Protein AF-U3K0X5-F1 (afdb_monomer)

Structure (mmCIF, N/CA/C/O backbone):
data_AF-U3K0X5-F1
#
_entry.id   AF-U3K0X5-F1
#
loop_
_atom_site.group_PDB
_atom_site.id
_atom_site.type_symbol
_atom_site.label_atom_id
_atom_site.label_alt_id
_atom_site.label_comp_id
_atom_site.label_asym_id
_atom_site.label_entity_id
_atom_site.label_seq_id
_atom_site.pdbx_PDB_ins_code
_atom_site.Cartn_x
_atom_site.Cartn_y
_atom_site.Cartn_z
_atom_site.occupancy
_atom_site.B_iso_or_equiv
_atom_site.auth_seq_id
_atom_site.auth_comp_id
_atom_site.auth_asym_id
_atom_site.auth_atom_id
_atom_site.pdbx_PDB_model_num
ATOM 1 N N . MET A 1 1 ? 37.344 45.899 15.236 1.00 42.81 1 MET A N 1
ATOM 2 C CA . MET A 1 1 ? 36.696 47.139 15.722 1.00 42.81 1 MET A CA 1
ATOM 3 C C . MET A 1 1 ? 35.208 46.867 15.906 1.00 42.81 1 MET A C 1
ATOM 5 O O . MET A 1 1 ? 34.620 46.319 14.986 1.00 42.81 1 MET A O 1
ATOM 9 N N . GLY A 1 2 ? 34.642 47.225 17.067 1.00 43.81 2 GLY A N 1
ATOM 10 C CA . GLY A 1 2 ? 33.195 47.219 17.363 1.00 43.81 2 GLY A CA 1
ATOM 11 C C . GLY A 1 2 ? 32.706 45.933 18.044 1.00 43.81 2 GLY A C 1
ATOM 12 O O . GLY A 1 2 ? 32.369 44.986 17.352 1.00 43.81 2 GLY A O 1
ATOM 13 N N . SER A 1 3 ? 32.837 45.719 19.356 1.00 37.53 3 SER A N 1
ATOM 14 C CA . SER A 1 3 ? 32.299 46.428 20.540 1.00 37.53 3 SER A CA 1
ATOM 15 C C . SER A 1 3 ? 30.850 46.071 20.918 1.00 37.53 3 SER A C 1
ATOM 17 O O . SER A 1 3 ? 29.899 46.586 20.347 1.00 37.53 3 SER A O 1
ATOM 19 N N . ALA A 1 4 ? 30.783 45.300 22.012 1.00 48.66 4 ALA A N 1
ATOM 20 C CA . ALA A 1 4 ? 29.875 45.370 23.165 1.00 48.66 4 ALA A CA 1
ATOM 21 C C . ALA A 1 4 ? 28.478 44.684 23.149 1.00 48.66 4 ALA A C 1
ATOM 23 O O . ALA A 1 4 ? 27.649 44.948 22.282 1.00 48.66 4 ALA A O 1
ATOM 24 N N . PRO A 1 5 ? 28.173 43.887 24.203 1.00 52.00 5 PRO A N 1
ATOM 25 C CA . PRO A 1 5 ? 26.837 43.414 24.569 1.00 52.00 5 PRO A CA 1
ATOM 26 C C . PRO A 1 5 ? 26.173 44.350 25.600 1.00 52.00 5 PRO A C 1
ATOM 28 O O . PRO A 1 5 ? 26.857 45.070 26.331 1.00 52.00 5 PRO A O 1
ATOM 31 N N . ARG A 1 6 ? 24.842 44.295 25.743 1.00 41.28 6 ARG A N 1
ATOM 32 C CA . ARG A 1 6 ? 24.126 44.972 26.840 1.00 41.28 6 ARG A CA 1
ATOM 33 C C . ARG A 1 6 ? 23.290 44.001 27.673 1.00 41.28 6 ARG A C 1
ATOM 35 O O . ARG A 1 6 ? 22.371 43.356 27.188 1.00 41.28 6 ARG A O 1
ATOM 42 N N . ARG A 1 7 ? 23.657 43.949 28.956 1.00 45.47 7 ARG A N 1
ATOM 43 C CA . ARG A 1 7 ? 22.859 43.522 30.113 1.00 45.47 7 ARG A CA 1
ATOM 44 C C . ARG A 1 7 ? 21.681 44.483 30.317 1.00 45.47 7 ARG A C 1
ATOM 46 O O . ARG A 1 7 ? 21.856 45.656 30.009 1.00 45.47 7 ARG A O 1
ATOM 53 N N . THR A 1 8 ? 20.611 44.026 30.977 1.00 42.75 8 THR A N 1
ATOM 54 C CA . THR A 1 8 ? 19.983 44.713 32.133 1.00 42.75 8 THR A CA 1
ATOM 55 C C . THR A 1 8 ? 18.897 43.845 32.776 1.00 42.75 8 THR A C 1
ATOM 57 O O . THR A 1 8 ? 17.973 43.399 32.107 1.00 42.75 8 THR A O 1
ATOM 60 N N . ALA A 1 9 ? 19.027 43.649 34.089 1.00 46.25 9 ALA A N 1
ATOM 61 C CA . ALA A 1 9 ? 17.961 43.271 35.010 1.00 46.25 9 ALA A CA 1
ATOM 62 C C . ALA A 1 9 ? 17.106 44.505 35.363 1.00 46.25 9 ALA A C 1
ATOM 64 O O . ALA A 1 9 ? 17.601 45.628 35.263 1.00 46.25 9 ALA A O 1
ATOM 65 N N . GLY A 1 10 ? 15.871 44.311 35.837 1.00 38.28 10 GLY A N 1
ATOM 66 C CA . GLY A 1 10 ? 15.049 45.401 36.372 1.00 38.28 10 GLY A CA 1
ATOM 67 C C . GLY A 1 10 ? 13.738 44.917 36.988 1.00 38.28 10 GLY A C 1
ATOM 68 O O . GLY A 1 10 ? 12.844 44.471 36.281 1.00 38.28 10 GLY A O 1
ATOM 69 N N . MET A 1 11 ? 13.663 44.995 38.316 1.00 51.00 11 MET A N 1
ATOM 70 C CA . MET A 1 11 ? 12.489 44.769 39.165 1.00 51.00 11 MET A CA 1
ATOM 71 C C . MET A 1 11 ? 11.438 45.887 39.018 1.00 51.00 11 MET A C 1
ATOM 73 O O . MET A 1 11 ? 11.804 47.026 38.740 1.00 51.00 11 MET A O 1
ATOM 77 N N . GLY A 1 12 ? 10.164 45.602 39.331 1.00 37.75 12 GLY A N 1
ATOM 78 C CA . GLY A 1 12 ? 9.134 46.635 39.538 1.00 37.75 12 GLY A CA 1
ATOM 79 C C . GLY A 1 12 ? 7.723 46.108 39.867 1.00 37.75 12 GLY A C 1
ATOM 80 O O . GLY A 1 12 ? 6.999 45.692 38.974 1.00 37.75 12 GLY A O 1
ATOM 81 N N . ARG A 1 13 ? 7.351 46.151 41.160 1.00 40.81 13 ARG A N 1
ATOM 82 C CA . ARG A 1 13 ? 5.986 46.080 41.776 1.00 40.81 13 ARG A CA 1
ATOM 83 C C . ARG A 1 13 ? 5.092 47.269 41.307 1.00 40.81 13 ARG A C 1
ATOM 85 O O . ARG A 1 13 ? 5.686 48.152 40.693 1.00 40.81 13 ARG A O 1
ATOM 92 N N . PRO A 1 14 ? 3.773 47.434 41.645 1.00 54.22 14 PRO A N 1
ATOM 93 C CA . PRO A 1 14 ? 2.967 46.870 42.762 1.00 54.22 14 PRO A CA 1
ATOM 94 C C . PRO A 1 14 ? 1.480 46.506 42.429 1.00 54.22 14 PRO A C 1
ATOM 96 O O . PRO A 1 14 ? 1.038 46.662 41.296 1.00 54.22 14 PRO A O 1
ATOM 99 N N . PRO A 1 15 ? 0.673 46.097 43.436 1.00 53.66 15 PRO A N 1
ATOM 100 C CA . PRO A 1 15 ? -0.679 46.677 43.565 1.00 53.66 15 PRO A CA 1
ATOM 101 C C . PRO A 1 15 ? -1.036 47.127 45.007 1.00 53.66 15 PRO A C 1
ATOM 103 O O . PRO A 1 15 ? -0.575 46.518 45.976 1.00 53.66 15 PRO A O 1
ATOM 106 N N . PRO A 1 16 ? -1.872 48.172 45.172 1.00 61.53 16 PRO A N 1
ATOM 107 C CA . PRO A 1 16 ? -2.728 48.401 46.351 1.00 61.53 16 PRO A CA 1
ATOM 108 C C . PRO A 1 16 ? -4.230 48.460 45.918 1.00 61.53 16 PRO A C 1
ATOM 110 O O . PRO A 1 16 ? -4.467 48.352 44.714 1.00 61.53 16 PRO A O 1
ATOM 113 N N . PRO A 1 17 ? -5.251 48.665 46.796 1.00 55.59 17 PRO A N 1
ATOM 114 C CA . PRO A 1 17 ? -5.170 49.241 48.144 1.00 55.59 17 PRO A CA 1
ATOM 115 C C . PRO A 1 17 ? -6.050 48.657 49.282 1.00 55.59 17 PRO A C 1
ATOM 117 O O . PRO A 1 17 ? -7.098 48.070 49.065 1.00 55.59 17 PRO A O 1
ATOM 120 N N . PHE A 1 18 ? -5.563 48.931 50.504 1.00 38.91 18 PHE A N 1
ATOM 121 C CA . PHE A 1 18 ? -6.237 49.381 51.741 1.00 38.91 18 PHE A CA 1
ATOM 122 C C . PHE A 1 18 ? -7.547 48.727 52.227 1.00 38.91 18 PHE A C 1
ATOM 124 O O . PHE A 1 18 ? -8.562 48.780 51.554 1.00 38.91 18 PHE A O 1
ATOM 131 N N . THR A 1 19 ? -7.565 48.263 53.489 1.00 46.22 19 THR A N 1
ATOM 132 C CA . THR A 1 19 ? -7.935 49.027 54.719 1.00 46.22 19 THR A CA 1
ATOM 133 C C . THR A 1 19 ? -7.860 48.071 55.929 1.00 46.22 19 THR A C 1
ATOM 135 O O . THR A 1 19 ? -8.484 47.020 55.913 1.00 46.22 19 THR A O 1
ATOM 138 N N . ALA A 1 20 ? -6.918 48.226 56.867 1.00 36.28 20 ALA A N 1
ATOM 139 C CA . ALA A 1 20 ? -7.002 49.015 58.110 1.00 36.28 20 ALA A CA 1
ATOM 140 C C . ALA A 1 20 ? -8.070 48.531 59.123 1.00 36.28 20 ALA A C 1
ATOM 142 O O . ALA A 1 20 ? -9.251 48.773 58.919 1.00 36.28 20 ALA A O 1
ATOM 143 N N . ARG A 1 21 ? -7.666 47.985 60.285 1.00 39.53 21 ARG A N 1
ATOM 144 C CA . ARG A 1 21 ? -7.484 48.747 61.544 1.00 39.53 21 ARG A CA 1
ATOM 145 C C . ARG A 1 21 ? -7.162 47.823 62.735 1.00 39.53 21 ARG A C 1
ATOM 147 O O . ARG A 1 21 ? -7.667 46.714 62.845 1.00 39.53 21 ARG A O 1
ATOM 154 N N . ALA A 1 22 ? -6.284 48.332 63.592 1.00 36.28 22 ALA A N 1
ATOM 155 C CA . ALA A 1 22 ? -5.781 47.775 64.841 1.00 36.28 22 ALA A CA 1
ATOM 156 C C . ALA A 1 22 ? -6.681 48.086 66.052 1.00 36.28 22 ALA A C 1
ATOM 158 O O . ALA A 1 22 ? -7.461 49.034 65.984 1.00 36.28 22 ALA A O 1
ATOM 159 N N . ALA A 1 23 ? -6.480 47.352 67.155 1.00 36.00 23 ALA A N 1
ATOM 160 C CA . ALA A 1 23 ? -6.377 47.827 68.553 1.00 36.00 23 ALA A CA 1
ATOM 161 C C . ALA A 1 23 ? -6.506 46.604 69.490 1.00 36.00 23 ALA A C 1
ATOM 163 O O . ALA A 1 23 ? -7.470 45.857 69.402 1.00 36.00 23 ALA A O 1
ATOM 164 N N . ALA A 1 24 ? -5.441 46.226 70.196 1.00 39.22 24 ALA A N 1
ATOM 165 C CA . ALA A 1 24 ? -5.105 46.664 71.557 1.00 39.22 24 ALA A CA 1
ATOM 166 C C . ALA A 1 24 ? -5.824 45.823 72.628 1.00 39.22 24 ALA A C 1
ATOM 168 O O . ALA A 1 24 ? -7.001 46.010 72.916 1.00 39.22 24 ALA A O 1
ATOM 169 N N . SER A 1 25 ? -5.064 44.901 73.218 1.00 40.94 25 SER A N 1
ATOM 170 C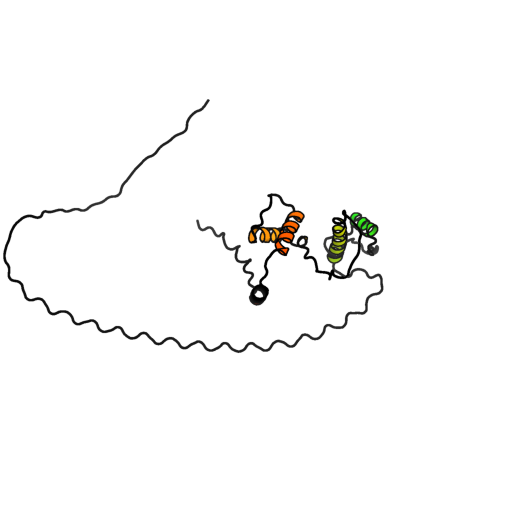 CA . SER A 1 25 ? -5.446 44.128 74.395 1.00 40.94 25 SER A CA 1
ATOM 171 C C . SER A 1 25 ? -4.975 44.863 75.644 1.00 40.94 25 SER A C 1
ATOM 173 O O . SER A 1 25 ? -3.769 44.982 75.852 1.00 40.94 25 SER A O 1
ATOM 175 N N . SER A 1 26 ? -5.915 45.292 76.484 1.00 42.53 26 SER A N 1
ATOM 176 C CA . SER A 1 26 ? -5.644 45.732 77.852 1.00 42.53 26 SER A CA 1
ATOM 177 C C . SER A 1 26 ? -6.836 45.422 78.762 1.00 42.53 26 SER A C 1
ATOM 179 O O . SER A 1 26 ? -7.972 45.747 78.433 1.00 42.53 26 SER A O 1
ATOM 181 N N . THR A 1 27 ? -6.507 44.913 79.953 1.00 38.41 27 THR A N 1
ATOM 182 C CA . THR A 1 27 ? -7.142 45.201 81.257 1.00 38.41 27 THR A CA 1
ATOM 183 C C . THR A 1 27 ? -8.516 44.604 81.633 1.00 38.41 27 THR A C 1
ATOM 185 O O . THR A 1 27 ? -9.565 45.023 81.166 1.00 38.41 27 THR A O 1
ATOM 188 N N . THR A 1 28 ? -8.437 43.705 82.631 1.00 39.59 28 THR A N 1
ATOM 189 C CA . THR A 1 28 ? -9.223 43.627 83.890 1.00 39.59 28 THR A CA 1
ATOM 190 C C . THR A 1 28 ? -10.736 43.347 83.879 1.00 39.59 28 THR A C 1
ATOM 192 O O . THR A 1 28 ? -11.543 44.214 83.585 1.00 39.59 28 THR A O 1
ATOM 195 N N . GLY A 1 29 ? -11.063 42.139 84.367 1.00 46.53 29 GLY A N 1
ATOM 196 C CA . GLY A 1 29 ? -12.079 41.768 85.371 1.00 46.53 29 GLY A CA 1
ATOM 197 C C . GLY A 1 29 ? -13.460 42.429 85.390 1.00 46.53 29 GLY A C 1
ATOM 198 O O . GLY A 1 29 ? -13.560 43.611 85.673 1.00 46.53 29 GLY A O 1
ATOM 199 N N . THR A 1 30 ? -14.525 41.620 85.287 1.00 40.50 30 THR A N 1
ATOM 200 C CA . THR A 1 30 ? -15.793 41.749 86.045 1.00 40.50 30 THR A CA 1
ATOM 201 C C . THR A 1 30 ? -16.576 40.427 85.943 1.00 40.50 30 THR A C 1
ATOM 203 O O . THR A 1 30 ? -16.655 39.830 84.872 1.00 40.50 30 THR A O 1
ATOM 206 N N . ALA A 1 31 ? -17.125 39.953 87.064 1.00 52.44 31 ALA A N 1
ATOM 207 C CA . ALA A 1 31 ? -18.007 38.791 87.154 1.00 52.44 31 ALA A CA 1
ATOM 208 C C . ALA A 1 31 ? -19.394 39.080 86.546 1.00 52.44 31 ALA A C 1
ATOM 210 O O . ALA A 1 31 ? -19.968 40.132 86.819 1.00 52.44 31 ALA A O 1
ATOM 211 N N . ALA A 1 32 ? -19.962 38.139 85.783 1.00 44.28 32 ALA A N 1
ATOM 212 C CA . ALA A 1 32 ? -21.364 38.181 85.359 1.00 44.28 32 ALA A CA 1
ATOM 213 C C . ALA A 1 32 ? -21.940 36.762 85.183 1.00 44.28 32 ALA A C 1
ATOM 215 O O . ALA A 1 32 ? -21.304 35.884 84.604 1.00 44.28 32 ALA A O 1
ATOM 216 N N . CYS A 1 33 ? -23.143 36.559 85.727 1.00 48.41 33 CYS A N 1
ATOM 217 C CA . CYS A 1 33 ? -23.951 35.337 85.690 1.00 48.41 33 CYS A CA 1
ATOM 218 C C . CYS A 1 33 ? -24.195 34.817 84.259 1.00 48.41 33 CYS A C 1
ATOM 220 O O . CYS A 1 33 ? -24.531 35.593 83.366 1.00 48.41 33 CYS A O 1
ATOM 222 N N . ALA A 1 34 ? -24.092 33.499 84.061 1.00 51.09 34 ALA A N 1
ATOM 223 C CA . ALA A 1 34 ? -24.382 32.831 82.792 1.00 51.09 34 ALA A CA 1
ATOM 224 C C . ALA A 1 34 ? -25.894 32.529 82.640 1.00 51.09 34 ALA A C 1
ATOM 226 O O . ALA A 1 34 ? -26.478 31.958 83.563 1.00 51.09 34 ALA A O 1
ATOM 227 N N . PRO A 1 35 ? -26.542 32.854 81.503 1.00 68.50 35 PRO A N 1
ATOM 228 C CA . PRO A 1 35 ? -27.884 32.357 81.189 1.00 68.50 35 PRO A CA 1
ATOM 229 C C . PRO A 1 35 ? -27.843 30.870 80.769 1.00 68.50 35 PRO A C 1
ATOM 231 O O . PRO A 1 35 ? -26.830 30.421 80.224 1.00 68.50 35 PRO A O 1
ATOM 234 N N . PRO A 1 36 ? -28.917 30.084 80.989 1.00 69.75 36 PRO A N 1
ATOM 235 C CA . PRO A 1 36 ? -28.968 28.689 80.557 1.00 69.75 36 PRO A CA 1
ATOM 236 C C . PRO A 1 36 ? -28.956 28.578 79.024 1.00 69.75 36 PRO A C 1
ATOM 238 O O . PRO A 1 36 ? -29.607 29.354 78.323 1.00 69.75 36 PRO A O 1
ATOM 241 N N . ALA A 1 37 ? -28.200 27.606 78.509 1.00 71.56 37 ALA A N 1
ATOM 242 C CA . ALA A 1 37 ? -28.048 27.361 77.078 1.00 71.56 37 ALA A CA 1
ATOM 243 C C . ALA A 1 37 ? -29.371 26.893 76.429 1.00 71.56 37 ALA A C 1
ATOM 245 O O . ALA A 1 37 ? -30.112 26.127 77.052 1.00 71.56 37 ALA A O 1
ATOM 246 N N . PRO A 1 38 ? -29.674 27.312 75.183 1.00 78.06 38 PRO A N 1
ATOM 247 C CA . PRO A 1 38 ? -30.853 26.839 74.463 1.00 78.06 38 PRO A CA 1
ATOM 248 C C . PRO A 1 38 ? -30.756 25.331 74.163 1.00 78.06 38 PRO A C 1
ATOM 250 O O . PRO A 1 38 ? -29.648 24.811 73.993 1.00 78.06 38 PRO A O 1
ATOM 253 N N . PRO A 1 39 ? -31.895 24.616 74.075 1.00 79.31 39 PRO A N 1
ATOM 254 C CA . PRO A 1 39 ? -31.894 23.201 73.725 1.00 79.31 39 PRO A CA 1
ATOM 255 C C . PRO A 1 39 ? -31.324 22.984 72.312 1.00 79.31 39 PRO A C 1
ATOM 257 O O . PRO A 1 39 ? -31.498 23.842 71.439 1.00 79.31 39 PRO A O 1
ATOM 260 N N . PRO A 1 40 ? -30.650 21.846 72.062 1.00 81.12 40 PRO A N 1
ATOM 261 C CA . PRO A 1 40 ? -30.103 21.548 70.747 1.00 81.12 40 PRO A CA 1
ATOM 262 C C . PRO A 1 40 ? -31.227 21.389 69.707 1.00 81.12 40 PRO A C 1
ATOM 264 O O . PRO A 1 40 ? -32.305 20.885 70.040 1.00 81.12 40 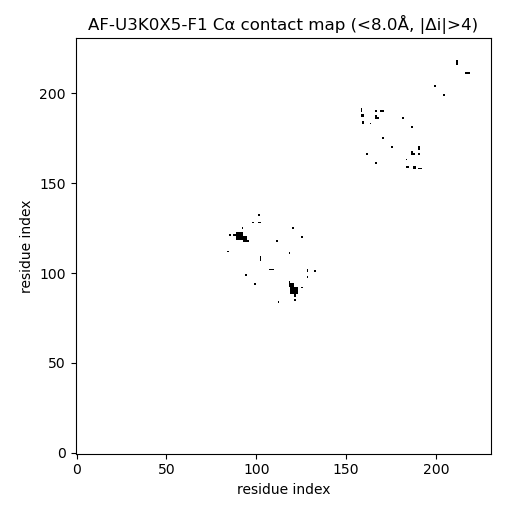PRO A O 1
ATOM 267 N N . PRO A 1 41 ? -30.995 21.791 68.443 1.00 83.88 41 PRO A N 1
ATOM 268 C CA . PRO A 1 41 ? -31.967 21.590 67.376 1.00 83.88 41 PRO A CA 1
ATOM 269 C C . PRO A 1 41 ? -32.191 20.091 67.109 1.00 83.88 41 PRO A C 1
ATOM 271 O O . PRO A 1 41 ? -31.272 19.287 67.306 1.00 83.88 41 PRO A O 1
ATOM 274 N N . PRO A 1 42 ? -33.390 19.696 66.639 1.00 85.06 42 PRO A N 1
ATOM 275 C CA . PRO A 1 42 ? -33.651 18.315 66.256 1.00 85.06 42 PRO A CA 1
ATOM 276 C C . PRO A 1 42 ? -32.731 17.882 65.100 1.00 85.06 42 PRO A C 1
ATOM 278 O O . PRO A 1 42 ? -32.356 18.714 64.265 1.00 85.06 42 PRO A O 1
ATOM 281 N N . PRO A 1 43 ? -32.368 16.588 65.024 1.00 85.44 43 PRO A N 1
ATOM 282 C CA . PRO A 1 43 ? -31.560 16.077 63.927 1.00 85.44 43 PRO A CA 1
ATOM 283 C C . PRO A 1 43 ? -32.302 16.226 62.587 1.00 85.44 43 PRO A C 1
ATOM 285 O O . PRO A 1 43 ? -33.531 16.109 62.548 1.00 85.44 43 PRO A O 1
ATOM 288 N N . PRO A 1 44 ? -31.579 16.465 61.477 1.00 86.88 44 PRO A N 1
ATOM 289 C CA . PRO A 1 44 ? -32.192 16.514 60.157 1.00 86.88 44 PRO A CA 1
ATOM 290 C C . PRO A 1 44 ? -32.800 15.149 59.787 1.00 86.88 44 PRO A C 1
ATOM 292 O O . PRO A 1 44 ? -32.273 14.110 60.199 1.00 86.88 44 PRO A O 1
ATOM 295 N N . PRO A 1 45 ? -33.890 15.125 58.997 1.00 88.25 45 PRO A N 1
ATOM 296 C CA . PRO A 1 45 ? -34.460 13.877 58.508 1.00 88.25 45 PRO A CA 1
ATOM 297 C C . PRO A 1 45 ? -33.445 13.120 57.632 1.00 88.25 45 PRO A C 1
ATOM 299 O O . PRO A 1 45 ? -32.615 13.750 56.967 1.00 88.25 45 PRO A O 1
ATOM 302 N N . PRO A 1 46 ? -33.502 11.775 57.605 1.00 88.50 46 PRO A N 1
ATOM 303 C CA . PRO A 1 46 ? -32.634 10.984 56.745 1.00 88.50 46 PRO A CA 1
ATOM 304 C C . PRO A 1 46 ? -32.885 11.314 55.263 1.00 88.50 46 PRO A C 1
ATOM 306 O O . PRO A 1 46 ? -34.022 11.618 54.884 1.00 88.50 46 PRO A O 1
ATOM 309 N N . PRO A 1 47 ? -31.850 11.245 54.406 1.00 88.38 47 PRO A N 1
ATOM 310 C CA . PRO A 1 47 ? -32.022 11.444 52.974 1.00 88.38 47 PRO A CA 1
ATOM 311 C C . PRO A 1 47 ? -32.939 10.360 52.379 1.00 88.38 47 PRO A C 1
ATOM 313 O O . PRO A 1 47 ? -32.927 9.219 52.854 1.00 88.38 47 PRO A O 1
ATOM 316 N N . PRO A 1 48 ? -33.722 10.682 51.332 1.00 89.06 48 PRO A N 1
ATOM 317 C CA . PRO A 1 48 ? -34.535 9.689 50.642 1.00 89.06 48 PRO A CA 1
ATOM 318 C C . PRO A 1 48 ? -33.649 8.598 50.011 1.00 89.06 48 PRO A C 1
ATOM 320 O O . PRO A 1 48 ? -32.513 8.882 49.614 1.00 89.06 48 PRO A O 1
ATOM 323 N N . PRO A 1 49 ? -34.150 7.354 49.894 1.00 89.88 49 PRO A N 1
ATOM 324 C CA . PRO A 1 49 ? -33.417 6.286 49.228 1.00 89.88 49 PRO A CA 1
ATOM 325 C C . PRO A 1 49 ? -33.152 6.641 47.754 1.00 89.88 49 PRO A C 1
ATOM 327 O O . PRO A 1 49 ? -33.970 7.324 47.129 1.00 89.88 49 PRO A O 1
ATOM 330 N N . PRO A 1 50 ? -32.027 6.181 47.177 1.00 89.38 50 PRO A N 1
ATOM 331 C CA . PRO A 1 50 ? -31.746 6.393 45.764 1.00 89.38 50 PRO A CA 1
ATOM 332 C C . PRO A 1 50 ? -32.813 5.710 44.888 1.00 89.38 50 PRO A C 1
ATOM 334 O O . PRO A 1 50 ? -33.336 4.657 45.268 1.00 89.38 50 PRO A O 1
ATOM 337 N N . PRO A 1 51 ? -33.136 6.276 43.710 1.00 90.00 51 PRO A N 1
ATOM 338 C CA . PRO A 1 51 ? -34.052 5.637 42.775 1.00 90.00 51 PRO A CA 1
ATOM 339 C C . PRO A 1 51 ? -33.493 4.283 42.302 1.00 90.00 51 PRO A C 1
ATOM 341 O O . PRO A 1 51 ? -32.270 4.122 42.210 1.00 90.00 51 PRO A O 1
ATOM 344 N N . PRO A 1 52 ? -34.362 3.306 41.980 1.00 90.56 52 PRO A N 1
ATOM 345 C CA . PRO A 1 52 ? -33.923 2.029 41.433 1.00 90.56 52 PRO A CA 1
ATOM 346 C C . PRO A 1 52 ? -33.183 2.231 40.099 1.00 90.56 52 PRO A C 1
ATOM 348 O O . PRO A 1 52 ? -33.498 3.166 39.354 1.00 90.56 52 PRO A O 1
ATOM 351 N N . PRO A 1 53 ? -32.208 1.363 39.769 1.00 90.06 53 PRO A N 1
ATOM 352 C CA . PRO A 1 53 ? -31.522 1.428 38.487 1.00 90.06 53 PRO A CA 1
ATOM 353 C C . PRO A 1 53 ? -32.516 1.215 37.331 1.00 90.06 53 PRO A C 1
ATOM 355 O O . PRO A 1 53 ? -33.475 0.450 37.479 1.00 90.06 53 PRO A O 1
ATOM 358 N N . PRO A 1 54 ? -32.300 1.861 36.170 1.00 90.38 54 PRO A N 1
ATOM 359 C CA . PRO A 1 54 ? -33.127 1.628 34.995 1.00 90.38 54 PRO A CA 1
ATOM 360 C C . PRO A 1 54 ? -33.028 0.159 34.545 1.00 90.38 54 PRO A C 1
ATOM 362 O O . PRO A 1 54 ? -31.974 -0.465 34.717 1.00 90.38 54 PRO A O 1
ATOM 365 N N . PRO A 1 55 ? -34.098 -0.405 33.951 1.00 90.81 55 PRO A N 1
ATOM 366 C CA . PRO A 1 55 ? -34.054 -1.755 33.407 1.00 90.81 55 PRO A CA 1
ATOM 367 C C . PRO A 1 55 ? -32.981 -1.865 32.310 1.00 90.81 55 PRO A C 1
ATOM 369 O O . PRO A 1 55 ? -32.725 -0.887 31.597 1.00 90.81 55 PRO A O 1
ATOM 372 N N . PRO A 1 56 ? -32.348 -3.042 32.150 1.00 90.06 56 PRO A N 1
ATOM 373 C CA . PRO A 1 56 ? -31.385 -3.256 31.080 1.00 90.06 56 PRO A CA 1
ATOM 374 C C . PRO A 1 56 ? -32.054 -3.069 29.707 1.00 90.06 56 PRO A C 1
ATOM 376 O O . PRO A 1 56 ? -33.232 -3.403 29.547 1.00 90.06 56 PRO A O 1
ATOM 379 N N . PRO A 1 57 ? -31.324 -2.554 28.700 1.00 90.50 57 PRO A N 1
ATOM 380 C CA . PRO A 1 57 ? -31.852 -2.438 27.349 1.00 90.50 57 PRO A CA 1
ATOM 381 C C . PRO A 1 57 ? -32.197 -3.827 26.781 1.00 90.50 57 PRO A C 1
ATOM 383 O O . PRO A 1 57 ? -31.520 -4.807 27.112 1.00 90.50 57 PRO A O 1
ATOM 386 N N . PRO A 1 58 ? -33.220 -3.930 25.912 1.00 91.44 58 PRO A N 1
ATOM 387 C CA . PRO A 1 58 ? -33.547 -5.186 25.250 1.00 91.44 58 PRO A CA 1
ATOM 388 C C . PRO A 1 58 ? -32.359 -5.685 24.409 1.00 91.44 58 PRO A C 1
ATOM 390 O O . PRO A 1 58 ? -31.586 -4.870 23.890 1.00 91.44 58 PRO A O 1
ATOM 393 N N . PRO A 1 59 ? -32.198 -7.012 24.252 1.00 90.38 59 PRO A N 1
ATOM 394 C CA . PRO A 1 59 ? -31.153 -7.564 23.403 1.00 90.38 59 PRO A CA 1
ATOM 395 C C . PRO A 1 59 ? -31.332 -7.091 21.950 1.00 90.38 59 PRO A C 1
ATOM 397 O O . PRO A 1 59 ? -32.467 -6.925 21.491 1.00 90.38 59 PRO A O 1
ATOM 400 N N . PRO A 1 60 ? -30.232 -6.874 21.206 1.00 90.75 60 PRO A N 1
ATOM 401 C CA . PRO A 1 60 ? -30.319 -6.516 19.798 1.00 90.75 60 PRO A CA 1
ATOM 402 C C . PRO A 1 60 ? -30.997 -7.640 18.994 1.00 90.75 60 PRO A C 1
ATOM 404 O O . PRO A 1 60 ? -30.834 -8.817 19.334 1.00 90.75 60 PRO A O 1
ATOM 407 N N . PRO A 1 61 ? -31.731 -7.305 17.916 1.00 91.12 61 PRO A N 1
ATOM 408 C CA . PRO A 1 61 ? -32.316 -8.309 17.037 1.00 91.12 61 PRO A CA 1
ATOM 409 C C . PRO A 1 61 ? -31.221 -9.197 16.418 1.00 91.12 61 PRO A C 1
ATOM 411 O O . PRO A 1 61 ? -30.095 -8.729 16.208 1.00 91.12 61 PRO A O 1
ATOM 414 N N . PRO A 1 62 ? -31.530 -10.471 16.107 1.00 90.69 62 PRO A N 1
ATOM 415 C CA . PRO A 1 62 ? -30.582 -11.353 15.440 1.00 90.69 62 PRO A CA 1
ATOM 416 C C . PRO A 1 62 ? -30.167 -10.769 14.079 1.00 90.69 62 PRO A C 1
ATOM 418 O O . PRO A 1 62 ? -30.979 -10.117 13.413 1.00 90.69 62 PRO A O 1
ATOM 421 N N . PRO A 1 63 ? -28.912 -10.986 13.645 1.00 90.50 63 PRO A N 1
ATOM 422 C CA . PRO A 1 63 ? -28.469 -10.537 12.334 1.00 90.50 63 PRO A CA 1
ATOM 423 C C . PRO A 1 63 ? -29.288 -11.222 11.225 1.00 90.50 63 PRO A C 1
ATOM 425 O O . PRO A 1 63 ? -29.676 -12.383 11.383 1.00 90.50 63 PRO A O 1
ATOM 428 N N . PRO A 1 64 ? -29.536 -10.535 10.094 1.00 90.69 64 PRO A N 1
ATOM 429 C CA . PRO A 1 64 ? -30.188 -11.153 8.947 1.00 90.69 64 PRO A CA 1
ATOM 430 C C . PRO A 1 64 ? -29.362 -12.344 8.429 1.00 90.69 64 PRO A C 1
ATOM 432 O O . PRO A 1 64 ? -28.131 -12.342 8.568 1.00 90.69 64 PRO A O 1
ATOM 435 N N . PRO A 1 65 ? -30.009 -13.356 7.820 1.00 90.81 65 PRO A N 1
ATOM 436 C CA . PRO A 1 65 ? -29.299 -14.474 7.212 1.00 90.81 65 PRO A CA 1
ATOM 437 C C . PRO A 1 65 ? -28.337 -13.975 6.121 1.00 90.81 65 PRO A C 1
ATOM 439 O O . PRO A 1 65 ? -28.617 -12.963 5.467 1.00 90.81 65 PRO A O 1
ATOM 442 N N . PRO A 1 66 ? -27.197 -14.660 5.911 1.00 90.69 66 PRO A N 1
ATOM 443 C CA . PRO A 1 66 ? -26.272 -14.296 4.849 1.00 90.69 66 PRO A CA 1
ATOM 444 C C . PRO A 1 66 ? -26.966 -14.393 3.480 1.00 90.69 66 PRO A C 1
ATOM 446 O O . PRO A 1 66 ? -27.808 -15.274 3.282 1.00 90.69 66 PRO A O 1
ATOM 449 N N . PRO A 1 67 ? -26.620 -13.512 2.523 1.00 90.62 67 PRO A N 1
ATOM 450 C CA . PRO A 1 67 ? -27.124 -13.629 1.162 1.00 90.62 67 PRO A CA 1
ATOM 451 C C . PRO A 1 67 ? -26.701 -14.976 0.550 1.00 90.62 67 PRO A C 1
ATOM 453 O O . PRO A 1 67 ? -25.638 -15.500 0.906 1.00 90.62 67 PRO A O 1
ATOM 456 N N . PRO A 1 68 ? -27.501 -15.539 -0.375 1.00 90.50 68 PRO A N 1
ATOM 457 C CA . PRO A 1 68 ? -27.120 -16.751 -1.087 1.00 90.50 68 PRO A CA 1
ATOM 458 C C . PRO A 1 68 ? -25.787 -16.543 -1.826 1.00 90.50 68 PRO A C 1
ATOM 460 O O . PRO A 1 68 ? -25.491 -15.420 -2.256 1.00 90.50 68 PRO A O 1
ATOM 463 N N . PRO A 1 69 ? -24.970 -17.601 -1.981 1.00 89.56 69 PRO A N 1
ATOM 464 C CA . PRO A 1 69 ? -23.726 -17.502 -2.728 1.00 89.56 69 PRO A CA 1
ATOM 465 C C . PRO A 1 69 ? -24.011 -17.050 -4.169 1.00 89.56 69 PRO A C 1
ATOM 467 O O . PRO A 1 69 ? -25.030 -17.448 -4.745 1.00 89.56 69 PRO A O 1
ATOM 470 N N . PRO A 1 70 ? -23.134 -16.223 -4.767 1.00 89.12 70 PRO A N 1
ATOM 471 C CA . PRO A 1 70 ? -23.274 -15.856 -6.167 1.00 89.12 70 PRO A CA 1
ATOM 472 C C . PRO A 1 70 ? -23.229 -17.118 -7.045 1.00 89.12 70 PRO A C 1
ATOM 474 O O . PRO A 1 70 ? -22.526 -18.075 -6.697 1.00 89.12 70 PRO A O 1
ATOM 477 N N . PRO A 1 71 ? -23.950 -17.137 -8.181 1.00 88.69 71 PRO A N 1
ATOM 478 C CA . PRO A 1 71 ? -23.841 -18.231 -9.135 1.00 88.69 71 PRO A CA 1
ATOM 479 C C . PRO A 1 71 ? -22.377 -18.399 -9.575 1.00 88.69 71 PRO A C 1
ATOM 481 O O . PRO A 1 71 ? -21.633 -17.409 -9.618 1.00 88.69 71 PRO A O 1
ATOM 484 N N . PRO A 1 72 ? -21.943 -19.632 -9.896 1.00 87.31 72 PRO A N 1
ATOM 485 C CA . PRO A 1 72 ? -20.594 -19.862 -10.388 1.00 87.31 72 PRO A CA 1
ATOM 486 C C . PRO A 1 72 ? -20.333 -18.990 -11.626 1.00 87.31 72 PRO A C 1
ATOM 488 O O . PRO A 1 72 ? -21.245 -18.794 -12.439 1.00 87.31 72 PRO A O 1
ATOM 491 N N . PRO A 1 73 ? -19.113 -18.445 -11.782 1.00 85.62 73 PRO A N 1
ATOM 492 C CA . PRO A 1 73 ? -18.773 -17.681 -12.970 1.00 85.62 73 PRO A CA 1
ATOM 493 C C . PRO A 1 73 ? -18.973 -18.555 -14.218 1.00 85.62 73 PRO A C 1
ATOM 495 O O . PRO A 1 73 ? -18.715 -19.763 -14.159 1.00 85.62 73 PRO A O 1
ATOM 498 N N . PRO A 1 74 ? -19.421 -17.972 -15.346 1.00 84.00 74 PRO A N 1
ATOM 499 C CA . PRO A 1 74 ? -19.496 -18.707 -16.599 1.00 84.00 74 PRO A CA 1
ATOM 500 C C . PRO A 1 74 ? -18.118 -19.303 -16.932 1.00 84.00 74 PRO A C 1
ATOM 502 O O . PRO A 1 74 ? -17.094 -18.700 -16.584 1.00 84.00 74 PRO A O 1
ATOM 505 N N . PRO A 1 75 ? -18.071 -20.478 -17.587 1.00 83.88 75 PRO A N 1
ATOM 506 C CA . PRO A 1 75 ? -16.810 -21.079 -17.993 1.00 83.88 75 PRO A CA 1
ATOM 507 C C . PRO A 1 75 ? -15.997 -20.074 -18.823 1.00 83.88 75 PRO A C 1
ATOM 509 O O . PRO A 1 75 ? -16.581 -19.299 -19.591 1.00 83.88 75 PRO A O 1
ATOM 512 N N . PRO A 1 76 ? -14.662 -20.046 -18.663 1.00 79.56 76 PRO A N 1
ATOM 513 C CA . PRO A 1 76 ? -13.823 -19.145 -19.434 1.00 79.56 76 PRO A CA 1
ATOM 514 C C . PRO A 1 76 ? -14.038 -19.394 -20.934 1.00 79.56 76 PRO A C 1
ATOM 516 O O . PRO A 1 76 ? -14.201 -20.551 -21.339 1.00 79.56 76 PRO A O 1
ATOM 519 N N . PRO A 1 77 ? -14.042 -18.337 -21.769 1.00 76.81 77 PRO A N 1
ATOM 520 C CA . PRO A 1 77 ? -14.072 -18.512 -23.213 1.00 76.81 77 PRO A CA 1
ATOM 521 C C . PRO A 1 77 ? -12.895 -19.402 -23.648 1.00 76.81 77 PRO A C 1
ATOM 523 O O . PRO A 1 77 ? -11.849 -19.386 -22.987 1.00 76.81 77 PRO A O 1
ATOM 526 N N . PRO A 1 78 ? -13.050 -20.183 -24.734 1.00 76.75 78 PRO A N 1
ATOM 527 C CA . PRO A 1 78 ? -11.976 -21.028 -25.239 1.00 76.75 78 PRO A CA 1
ATOM 528 C C . PRO A 1 78 ? -10.701 -20.197 -25.444 1.00 76.75 78 PRO A C 1
ATOM 530 O O . PRO A 1 78 ? -10.796 -19.020 -25.813 1.00 76.75 78 PRO A O 1
ATOM 533 N N . PRO A 1 79 ? -9.515 -20.777 -25.182 1.00 63.50 79 PRO A N 1
ATOM 534 C CA . PRO A 1 79 ? -8.260 -20.065 -25.335 1.00 63.50 79 PRO A CA 1
ATOM 535 C C . PRO A 1 79 ? -8.159 -19.536 -26.770 1.00 63.50 79 PRO A C 1
ATOM 537 O O . PRO A 1 79 ? -8.367 -20.302 -27.718 1.00 63.50 79 PRO A O 1
ATOM 540 N N . PRO A 1 80 ? -7.883 -18.236 -26.941 1.00 58.12 80 PRO A N 1
ATOM 541 C CA . PRO A 1 80 ? -7.737 -17.670 -28.264 1.00 58.12 80 PRO A CA 1
ATOM 542 C C . PRO A 1 80 ? -6.441 -18.214 -28.921 1.00 58.12 80 PRO A C 1
ATOM 544 O O . PRO A 1 80 ? -5.550 -18.733 -28.230 1.00 58.12 80 PRO A O 1
ATOM 547 N N . PRO A 1 81 ? -6.398 -18.273 -30.264 1.00 60.25 81 PRO A N 1
ATOM 548 C CA . PRO A 1 81 ? -5.364 -18.992 -31.000 1.00 60.25 81 PRO A CA 1
ATOM 549 C C . PRO A 1 81 ? -3.961 -18.416 -30.729 1.00 60.25 81 PRO A C 1
ATOM 551 O O . PRO A 1 81 ? -3.796 -17.205 -30.628 1.00 60.25 81 PRO A O 1
ATOM 554 N N . PRO A 1 82 ? -2.909 -19.254 -30.655 1.00 50.47 82 PRO A N 1
ATOM 555 C CA . PRO A 1 82 ? -1.557 -18.820 -30.301 1.00 50.47 82 PRO A CA 1
ATOM 556 C C . PRO A 1 82 ? -1.057 -17.696 -31.225 1.00 50.47 82 PRO A C 1
ATOM 558 O O . PRO A 1 82 ? -0.693 -17.931 -32.375 1.00 50.47 82 PRO A O 1
ATOM 561 N N . GLY A 1 83 ? -1.046 -16.467 -30.698 1.00 58.84 83 GLY A N 1
ATOM 562 C CA . GLY A 1 83 ? -0.726 -15.244 -31.443 1.00 58.84 83 GLY A CA 1
ATOM 563 C C . GLY A 1 83 ? -1.449 -13.977 -30.964 1.00 58.84 83 GLY A C 1
ATOM 564 O O . GLY A 1 83 ? -1.255 -12.915 -31.553 1.00 58.84 83 GLY A O 1
ATOM 565 N N . ASP A 1 84 ? -2.277 -14.061 -29.918 1.00 64.31 84 ASP A N 1
ATOM 566 C CA . ASP A 1 84 ? -3.193 -12.975 -29.578 1.00 64.31 84 ASP A CA 1
ATOM 567 C C . ASP A 1 84 ? -2.556 -11.675 -29.108 1.00 64.31 84 ASP A C 1
ATOM 569 O O . ASP A 1 84 ? -1.730 -11.595 -28.190 1.00 64.31 84 ASP A O 1
ATOM 573 N N . ARG A 1 85 ? -3.081 -10.607 -29.707 1.00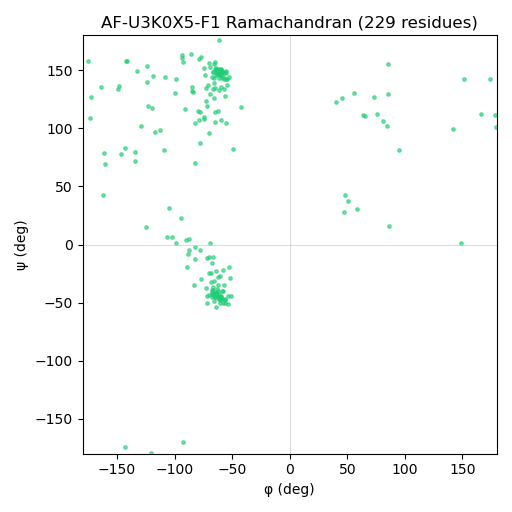 72.44 85 ARG A N 1
ATOM 574 C CA . ARG A 1 85 ? -2.890 -9.234 -29.267 1.00 72.44 85 ARG A CA 1
ATOM 575 C C . ARG A 1 85 ? -3.413 -9.097 -27.844 1.00 72.44 85 ARG A C 1
ATOM 577 O O . ARG A 1 85 ? -4.516 -9.522 -27.510 1.00 72.44 85 ARG A O 1
ATOM 584 N N . CYS A 1 86 ? -2.641 -8.420 -27.007 1.00 79.62 86 CYS A N 1
ATOM 585 C CA . CYS A 1 86 ? -3.089 -8.088 -25.665 1.00 79.62 86 CYS A CA 1
ATOM 586 C C . CYS A 1 86 ? -4.329 -7.182 -25.726 1.00 79.62 86 CYS A C 1
ATOM 588 O O . CYS A 1 86 ? -4.228 -6.037 -26.156 1.00 79.62 86 CYS A O 1
ATOM 590 N N . VAL A 1 87 ? -5.476 -7.675 -25.253 1.00 82.06 87 VAL A N 1
ATOM 591 C CA . VAL A 1 87 ? -6.743 -6.916 -25.183 1.00 82.06 87 VAL A CA 1
ATOM 592 C C . VAL A 1 87 ? -6.848 -6.009 -23.952 1.00 82.06 87 VAL A C 1
ATOM 594 O O . VAL A 1 87 ? -7.834 -5.299 -23.771 1.00 82.06 87 VAL A O 1
ATOM 597 N N . ARG A 1 88 ? -5.844 -6.032 -23.066 1.00 83.81 88 ARG A N 1
ATOM 598 C CA . ARG A 1 88 ? -5.841 -5.199 -21.856 1.00 83.81 88 ARG A CA 1
ATOM 599 C C . ARG A 1 88 ? -5.720 -3.719 -22.241 1.00 83.81 88 ARG A C 1
ATOM 601 O O . ARG A 1 88 ? -4.947 -3.410 -23.149 1.00 83.81 88 ARG A O 1
ATOM 608 N N . PRO A 1 89 ? -6.386 -2.801 -21.516 1.00 82.81 89 PRO A N 1
ATOM 609 C CA . PRO A 1 89 ? -6.300 -1.376 -21.810 1.00 82.81 89 PRO A CA 1
ATOM 610 C C . PRO A 1 89 ? -4.844 -0.907 -21.764 1.00 82.81 89 PRO A C 1
ATOM 612 O O . PRO A 1 89 ? -4.077 -1.265 -20.859 1.00 82.81 89 PRO A O 1
ATOM 615 N N . ALA A 1 90 ? -4.461 -0.133 -22.777 1.00 84.75 90 ALA A N 1
ATOM 616 C CA . ALA A 1 90 ? -3.138 0.454 -22.868 1.00 84.75 90 ALA A CA 1
ATOM 617 C C . ALA A 1 90 ? -2.931 1.457 -21.723 1.00 84.75 90 ALA A C 1
ATOM 619 O O . ALA A 1 90 ? -3.812 2.261 -21.424 1.00 84.75 90 ALA A O 1
ATOM 620 N N . GLY A 1 91 ? -1.773 1.384 -21.068 1.00 84.25 91 GLY A N 1
ATOM 621 C CA . GLY A 1 91 ? -1.386 2.339 -20.037 1.00 84.25 91 GLY A CA 1
ATOM 622 C C . GLY A 1 91 ? -0.565 3.487 -20.622 1.00 84.25 91 GLY A C 1
ATOM 623 O O . GLY A 1 91 ? -0.361 3.599 -21.828 1.00 84.25 91 GLY A O 1
ATOM 624 N N . ASN A 1 92 ? 0.013 4.302 -19.741 1.00 85.81 92 ASN A N 1
ATOM 625 C CA . ASN A 1 92 ? 0.828 5.457 -20.146 1.00 85.81 92 ASN A CA 1
ATOM 626 C C . ASN A 1 92 ? 2.248 5.077 -20.609 1.00 85.81 92 ASN A C 1
ATOM 628 O O . ASN A 1 92 ? 3.031 5.942 -21.001 1.00 85.81 92 ASN A O 1
ATOM 632 N N . ALA A 1 93 ? 2.629 3.800 -20.509 1.00 85.31 93 ALA A N 1
ATOM 633 C CA . ALA A 1 93 ? 3.942 3.335 -20.932 1.00 85.31 93 ALA A CA 1
ATOM 634 C C . ALA A 1 93 ? 3.948 3.029 -22.431 1.00 85.31 93 ALA A C 1
ATOM 636 O O . ALA A 1 93 ? 3.047 2.369 -22.942 1.00 85.31 93 ALA A O 1
ATOM 637 N N . SER A 1 94 ? 4.998 3.469 -23.121 1.00 87.94 94 SER A N 1
ATOM 638 C CA . SER A 1 94 ? 5.200 3.204 -24.542 1.00 87.94 94 SER A CA 1
ATOM 639 C C . SER A 1 94 ? 6.329 2.206 -24.780 1.00 87.94 94 SER A C 1
ATOM 641 O O . SER A 1 94 ? 7.355 2.179 -24.091 1.00 87.94 94 SER A O 1
ATOM 643 N N . PHE A 1 95 ? 6.135 1.375 -25.795 1.00 86.88 95 PHE A N 1
ATOM 644 C CA . PHE A 1 95 ? 7.108 0.452 -26.336 1.00 86.88 95 PHE A CA 1
ATOM 645 C C . PHE A 1 95 ? 8.199 1.243 -27.067 1.00 86.88 95 PHE A C 1
ATOM 647 O O . PHE A 1 95 ? 8.061 1.642 -28.218 1.00 86.88 95 PHE A O 1
ATOM 654 N N . SER A 1 96 ? 9.306 1.508 -26.376 1.00 87.94 96 SER A N 1
ATOM 655 C CA . SER A 1 96 ? 10.467 2.204 -26.944 1.00 87.94 96 SER A CA 1
ATOM 656 C C . SER A 1 96 ? 11.515 1.224 -27.484 1.00 87.94 96 SER A C 1
ATOM 658 O O . SER A 1 96 ? 11.579 0.067 -27.066 1.00 87.94 96 SER A O 1
ATOM 660 N N . LYS A 1 97 ? 12.447 1.706 -28.321 1.00 86.50 97 LYS A N 1
ATOM 661 C CA . LYS A 1 97 ? 13.616 0.925 -28.790 1.00 86.50 97 LYS A CA 1
ATOM 662 C C . LYS A 1 97 ? 14.419 0.292 -27.637 1.00 86.50 97 LYS A C 1
ATOM 664 O O . LYS A 1 97 ? 15.025 -0.764 -27.797 1.00 86.50 97 LYS A O 1
ATOM 669 N N . ARG A 1 98 ? 14.414 0.914 -26.450 1.00 81.88 98 ARG A N 1
ATOM 670 C CA . ARG A 1 98 ? 15.036 0.368 -25.230 1.00 81.88 98 ARG A CA 1
ATOM 671 C C . ARG A 1 98 ? 14.303 -0.880 -24.725 1.00 81.88 98 ARG A C 1
ATOM 673 O O . ARG A 1 98 ? 14.957 -1.831 -24.302 1.00 81.88 98 ARG A O 1
ATOM 680 N N . ILE A 1 99 ? 12.971 -0.872 -24.761 1.00 86.25 99 ILE A N 1
ATOM 681 C CA . ILE A 1 99 ? 12.144 -2.027 -24.396 1.00 86.25 99 ILE A CA 1
ATOM 682 C C . ILE A 1 99 ? 12.338 -3.150 -25.417 1.00 86.25 99 ILE A C 1
ATOM 684 O O . ILE A 1 99 ? 12.588 -4.279 -25.008 1.00 86.25 99 ILE A O 1
ATOM 688 N N . GLN A 1 100 ? 12.370 -2.822 -26.713 1.00 86.81 100 GLN A N 1
ATOM 689 C CA . GLN A 1 100 ? 12.657 -3.780 -27.786 1.00 86.81 100 GLN A CA 1
ATOM 690 C C . GLN A 1 100 ? 13.974 -4.530 -27.550 1.00 86.81 100 GLN A C 1
ATOM 692 O O . GLN A 1 100 ? 13.990 -5.756 -27.501 1.00 86.81 100 GLN A O 1
ATOM 697 N N . LYS A 1 101 ? 15.067 -3.797 -27.288 1.00 84.81 101 LYS A N 1
ATOM 698 C CA . LYS A 1 101 ? 16.367 -4.403 -26.953 1.00 84.81 101 LYS A CA 1
ATOM 699 C C . LYS A 1 101 ? 16.280 -5.312 -25.723 1.00 84.81 101 LYS A C 1
ATOM 701 O O . LYS A 1 101 ? 16.875 -6.383 -25.722 1.00 84.81 101 LYS A O 1
ATOM 706 N N . SER A 1 102 ? 15.531 -4.915 -24.690 1.00 83.31 102 SER A N 1
ATOM 707 C CA . SER A 1 102 ? 15.362 -5.729 -23.477 1.00 83.31 102 SER A CA 1
ATOM 708 C C . SER A 1 102 ? 14.558 -7.010 -23.716 1.00 83.31 102 SER A C 1
ATOM 710 O O . SER A 1 102 ? 14.797 -7.994 -23.019 1.00 83.31 102 SER A O 1
ATOM 712 N N . ILE A 1 103 ? 13.595 -6.994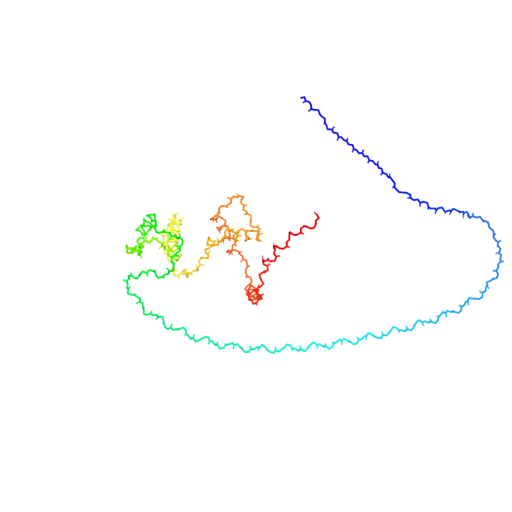 -24.634 1.00 86.81 103 ILE A N 1
ATOM 713 C CA . ILE A 1 103 ? 12.784 -8.159 -25.010 1.00 86.81 103 ILE A CA 1
ATOM 714 C C . ILE A 1 103 ? 13.645 -9.130 -25.817 1.00 86.81 103 ILE A C 1
ATOM 716 O O . ILE A 1 103 ? 13.764 -10.290 -25.426 1.00 86.81 103 ILE A O 1
ATOM 720 N N . SER A 1 104 ? 14.347 -8.639 -26.848 1.00 84.44 104 SER A N 1
ATOM 721 C CA . SER A 1 104 ? 15.246 -9.449 -27.681 1.00 84.44 104 SER A CA 1
ATOM 722 C C . SER A 1 104 ? 16.395 -10.063 -26.875 1.00 84.44 104 SER A C 1
ATOM 724 O O . SER A 1 104 ? 16.658 -11.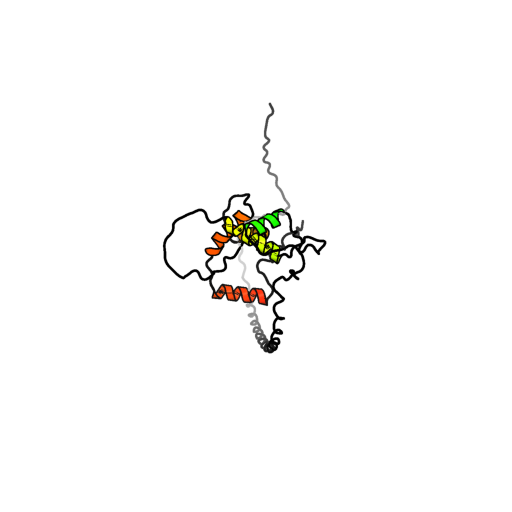256 -26.989 1.00 84.44 104 SER A O 1
ATOM 726 N N . GLN A 1 105 ? 17.037 -9.290 -25.989 1.00 80.31 105 GLN A N 1
ATOM 727 C CA . GLN A 1 105 ? 18.136 -9.783 -25.146 1.00 80.31 105 GLN A CA 1
ATOM 728 C C . GLN A 1 105 ? 17.699 -10.912 -24.197 1.00 80.31 105 GLN A C 1
ATOM 730 O O . GLN A 1 105 ? 18.518 -11.737 -23.793 1.00 80.31 105 GLN A O 1
ATOM 735 N N . LYS A 1 106 ? 16.420 -10.940 -23.811 1.00 78.00 106 LYS A N 1
ATOM 736 C CA . LYS A 1 106 ? 15.864 -11.923 -22.870 1.00 78.00 106 LYS A CA 1
ATOM 737 C C . LYS A 1 106 ? 14.990 -12.973 -23.538 1.00 78.00 106 LYS A C 1
ATOM 739 O O . LYS A 1 106 ? 14.383 -13.765 -22.827 1.00 78.00 106 LYS A O 1
ATOM 744 N N . LYS A 1 107 ? 14.932 -12.976 -24.874 1.00 80.06 107 LYS A N 1
ATOM 745 C CA . LYS A 1 107 ? 14.103 -13.891 -25.667 1.00 80.06 107 LYS A CA 1
ATOM 746 C C . LYS A 1 107 ? 12.644 -13.923 -25.184 1.00 80.06 107 LYS A C 1
ATOM 748 O O . LYS A 1 107 ? 12.020 -14.980 -25.143 1.00 80.06 107 LYS A O 1
ATOM 753 N N . LEU A 1 108 ? 12.108 -12.768 -24.778 1.00 82.56 108 LEU A N 1
ATOM 754 C CA . LEU A 1 108 ? 10.694 -12.663 -24.429 1.00 82.56 108 LEU A CA 1
ATOM 755 C C . LEU A 1 108 ? 9.854 -12.713 -25.708 1.00 82.56 108 LEU A C 1
ATOM 757 O O . LEU A 1 108 ? 10.163 -12.019 -26.673 1.00 82.56 108 LEU A O 1
ATOM 761 N N . LYS A 1 109 ? 8.778 -13.501 -25.687 1.00 77.25 109 LYS A N 1
ATOM 762 C CA . LYS A 1 109 ? 7.809 -13.623 -26.783 1.00 77.25 109 LYS A CA 1
ATOM 763 C C . LYS A 1 109 ? 6.798 -12.474 -26.709 1.00 77.25 109 LYS A C 1
ATOM 765 O O . LYS A 1 109 ? 5.672 -12.659 -26.262 1.00 77.25 109 LYS A O 1
ATOM 770 N N . LEU A 1 110 ? 7.255 -11.263 -27.014 1.00 80.00 110 LEU A N 1
ATOM 771 C CA . LEU A 1 110 ? 6.418 -10.066 -27.092 1.00 80.00 110 LEU A CA 1
ATOM 772 C C . LEU A 1 110 ? 6.697 -9.372 -28.421 1.00 80.00 110 LEU A C 1
ATOM 774 O O . LEU A 1 110 ? 7.708 -8.680 -28.560 1.00 80.00 110 LEU A O 1
ATOM 778 N N . ASP A 1 111 ? 5.789 -9.553 -29.370 1.00 77.00 111 ASP A N 1
ATOM 779 C CA . ASP A 1 111 ? 5.864 -8.946 -30.692 1.00 77.00 111 ASP A CA 1
ATOM 780 C C . ASP A 1 111 ? 4.991 -7.690 -30.765 1.00 77.00 111 ASP A C 1
ATOM 782 O O . ASP A 1 111 ? 3.927 -7.597 -30.149 1.00 77.00 111 ASP A O 1
ATOM 786 N N . ILE A 1 112 ? 5.483 -6.682 -31.487 1.00 80.31 112 ILE A N 1
ATOM 787 C CA . ILE A 1 112 ? 4.735 -5.448 -31.732 1.00 80.31 112 ILE A CA 1
ATOM 788 C C . ILE A 1 112 ? 3.839 -5.680 -32.927 1.00 80.31 112 ILE A C 1
ATOM 790 O O . ILE A 1 112 ? 4.303 -6.076 -34.000 1.00 80.31 112 ILE A O 1
ATOM 794 N N . ASP A 1 113 ? 2.580 -5.309 -32.773 1.00 78.81 113 ASP A N 1
ATOM 795 C CA . ASP A 1 113 ? 1.695 -5.270 -33.908 1.00 78.81 113 ASP A CA 1
ATOM 796 C C . ASP A 1 113 ? 1.898 -3.999 -34.744 1.00 78.81 113 ASP A C 1
ATOM 798 O O . ASP A 1 113 ? 1.634 -2.880 -34.302 1.00 78.81 113 ASP A O 1
ATOM 802 N N . LYS A 1 114 ? 2.367 -4.188 -35.979 1.00 78.06 114 LYS A N 1
ATOM 803 C CA . LYS A 1 114 ? 2.656 -3.110 -36.935 1.00 78.06 114 LYS A CA 1
ATOM 804 C C . LYS A 1 114 ? 1.392 -2.443 -37.486 1.00 78.06 114 LYS A C 1
ATOM 806 O O . LYS A 1 114 ? 1.496 -1.400 -38.124 1.00 78.06 114 LYS A O 1
ATOM 811 N N . SER A 1 115 ? 0.213 -3.023 -37.257 1.00 76.06 115 SER A N 1
ATOM 812 C CA . SER A 1 115 ? -1.065 -2.495 -37.735 1.00 76.06 115 SER A CA 1
ATOM 813 C C . SER A 1 115 ? -1.635 -1.387 -36.835 1.00 76.06 115 SER A C 1
ATOM 815 O O . SER A 1 115 ? -2.597 -0.724 -37.228 1.00 76.06 115 SER A O 1
ATOM 817 N N . VAL A 1 116 ? -1.096 -1.183 -35.626 1.00 77.81 116 VAL A N 1
ATOM 818 C CA . VAL A 1 116 ? -1.614 -0.205 -34.655 1.00 77.81 116 VAL A CA 1
ATOM 819 C C . VAL A 1 116 ? -0.774 1.070 -34.691 1.00 77.81 116 VAL A C 1
ATOM 821 O O . VAL A 1 116 ? 0.448 1.041 -34.595 1.00 77.81 116 VAL A O 1
ATOM 824 N N . ARG A 1 117 ? -1.449 2.223 -34.797 1.00 75.38 117 ARG A N 1
ATOM 825 C CA . ARG A 1 117 ? -0.814 3.553 -34.907 1.00 75.38 117 ARG A CA 1
ATOM 826 C C . ARG A 1 117 ? -0.121 4.038 -33.625 1.00 75.38 117 ARG A C 1
ATOM 828 O O . ARG A 1 117 ? 0.582 5.041 -33.666 1.00 75.38 117 ARG A O 1
ATOM 835 N N . HIS A 1 118 ? -0.324 3.364 -32.493 1.00 79.38 118 HIS A N 1
ATOM 836 C CA . HIS A 1 118 ? 0.233 3.744 -31.197 1.00 79.38 118 HIS A CA 1
ATOM 837 C C . HIS A 1 118 ? 1.049 2.607 -30.572 1.00 79.38 118 HIS A C 1
ATOM 839 O O . HIS A 1 118 ? 0.661 1.447 -30.614 1.00 79.38 118 HIS A O 1
ATOM 845 N N . LEU A 1 119 ? 2.178 2.949 -29.950 1.00 85.69 119 LEU A N 1
ATOM 846 C CA . LEU A 1 119 ? 3.112 1.983 -29.358 1.00 85.69 119 LEU A CA 1
ATOM 847 C C . LEU A 1 119 ? 2.852 1.768 -27.855 1.00 85.69 119 LEU A C 1
ATOM 849 O O . LEU A 1 119 ? 3.765 1.412 -27.119 1.00 85.69 119 LEU A O 1
ATOM 853 N N . TYR A 1 120 ? 1.651 2.042 -27.347 1.00 88.62 120 TYR A N 1
ATOM 854 C CA . TYR A 1 120 ? 1.368 1.913 -25.913 1.00 88.62 120 TYR A CA 1
ATOM 855 C C . TYR A 1 120 ? 1.256 0.451 -25.468 1.00 88.62 120 TYR A C 1
ATOM 857 O O . TYR A 1 120 ? 0.784 -0.411 -26.204 1.00 88.62 120 TYR A O 1
ATOM 865 N N . ILE A 1 121 ? 1.695 0.183 -24.237 1.00 89.00 121 ILE A N 1
ATOM 866 C CA . ILE A 1 121 ? 1.615 -1.127 -23.587 1.00 89.00 121 ILE A CA 1
ATOM 867 C C . ILE A 1 121 ? 0.763 -1.041 -22.324 1.00 89.00 121 ILE A C 1
ATOM 869 O O . ILE A 1 121 ? 0.781 -0.043 -21.602 1.00 89.00 121 ILE A O 1
ATOM 873 N N . CYS A 1 122 ? 0.021 -2.108 -22.035 1.00 89.56 122 CYS A N 1
ATOM 874 C CA . CYS A 1 122 ? -0.745 -2.215 -20.799 1.00 89.56 122 CYS A CA 1
ATOM 875 C C . CYS A 1 122 ? 0.185 -2.283 -19.572 1.00 89.56 122 CYS A C 1
ATOM 877 O O . CYS A 1 122 ? 1.338 -2.727 -19.658 1.00 89.56 122 CYS A O 1
ATOM 879 N N . ASP A 1 123 ? -0.322 -1.886 -18.402 1.00 88.06 123 ASP A N 1
ATOM 880 C CA . ASP A 1 123 ? 0.471 -1.884 -17.162 1.00 88.06 123 ASP A CA 1
ATOM 881 C C . ASP A 1 123 ? 0.972 -3.278 -16.763 1.00 88.06 123 ASP A C 1
ATOM 883 O O . ASP A 1 123 ? 2.041 -3.415 -16.168 1.00 88.06 123 ASP A O 1
ATOM 887 N N . PHE A 1 124 ? 0.249 -4.325 -17.162 1.00 87.12 124 PHE A N 1
ATOM 888 C CA . PHE A 1 124 ? 0.677 -5.704 -16.954 1.00 87.12 124 PHE A CA 1
ATOM 889 C C . PHE A 1 124 ? 1.969 -6.023 -17.724 1.00 87.12 124 PHE A C 1
ATOM 891 O O . PHE A 1 124 ? 2.962 -6.422 -17.116 1.00 87.12 124 PHE A O 1
ATOM 898 N N . HIS A 1 125 ? 2.011 -5.772 -19.038 1.00 87.81 125 HIS A N 1
ATOM 899 C CA . HIS A 1 125 ? 3.216 -5.991 -19.847 1.00 87.81 125 HIS A CA 1
ATOM 900 C C . HIS A 1 125 ? 4.373 -5.097 -19.407 1.00 87.81 125 HIS A C 1
ATOM 902 O O . HIS A 1 125 ? 5.516 -5.548 -19.329 1.00 87.81 125 HIS A O 1
ATOM 908 N N . LYS A 1 126 ? 4.081 -3.849 -19.036 1.00 88.19 126 LYS A N 1
ATOM 909 C CA . LYS A 1 126 ? 5.062 -2.934 -18.447 1.00 88.19 126 LYS A CA 1
ATOM 910 C C . LYS A 1 126 ? 5.709 -3.528 -17.188 1.00 88.19 126 LYS A C 1
ATOM 912 O O . LYS A 1 126 ? 6.933 -3.464 -17.053 1.00 88.19 126 LYS A O 1
ATOM 917 N N . ASN A 1 127 ? 4.919 -4.082 -16.271 1.00 86.81 127 ASN A N 1
ATOM 918 C CA . ASN A 1 127 ? 5.426 -4.661 -15.025 1.00 86.81 127 ASN A CA 1
ATOM 919 C C . ASN A 1 127 ? 6.158 -5.985 -15.268 1.00 86.81 127 ASN A C 1
ATOM 921 O O . ASN A 1 127 ? 7.212 -6.213 -14.679 1.00 86.81 127 ASN A O 1
ATOM 925 N N . PHE A 1 128 ? 5.677 -6.808 -16.200 1.00 85.31 128 PHE A N 1
ATOM 926 C CA . PHE A 1 128 ? 6.340 -8.045 -16.607 1.00 85.31 128 PHE A CA 1
ATOM 927 C C . PHE A 1 128 ? 7.745 -7.784 -17.179 1.00 85.31 128 PHE A C 1
ATOM 929 O O . PHE A 1 128 ? 8.732 -8.370 -16.729 1.00 85.31 128 PHE A O 1
ATOM 936 N N . ILE A 1 129 ? 7.869 -6.816 -18.095 1.00 85.56 129 ILE A N 1
ATOM 937 C CA . ILE A 1 129 ? 9.155 -6.396 -18.680 1.00 85.56 129 ILE A CA 1
ATOM 938 C C . ILE A 1 129 ? 10.108 -5.837 -17.603 1.00 85.56 129 ILE A C 1
ATOM 940 O O . ILE A 1 129 ? 11.326 -6.032 -17.682 1.00 85.56 129 ILE A O 1
ATOM 944 N N . GLN A 1 130 ? 9.580 -5.150 -16.585 1.00 84.06 130 GLN A N 1
ATOM 945 C CA . GLN A 1 130 ? 10.377 -4.654 -15.457 1.00 84.06 130 GLN A CA 1
ATOM 946 C C . GLN A 1 130 ? 10.840 -5.778 -14.526 1.00 84.06 130 GLN A C 1
ATOM 948 O O . GLN A 1 130 ? 12.021 -5.825 -14.183 1.00 84.06 130 GLN A O 1
ATOM 953 N N . SER A 1 131 ? 9.963 -6.722 -14.184 1.00 81.62 131 SER A N 1
ATOM 954 C CA . SER A 1 131 ? 10.284 -7.864 -13.319 1.00 81.62 131 SER A CA 1
ATOM 955 C C . SER A 1 131 ? 11.462 -8.672 -13.872 1.00 81.62 131 SER A C 1
ATOM 957 O O . SER A 1 131 ? 12.484 -8.865 -13.204 1.00 81.62 131 SER A O 1
ATOM 959 N N . VAL A 1 132 ? 11.425 -9.001 -15.169 1.00 76.00 132 VAL A N 1
ATOM 960 C CA . VAL A 1 132 ? 12.530 -9.728 -15.812 1.00 76.00 132 VAL A CA 1
ATOM 961 C C . VAL A 1 132 ? 13.824 -8.909 -15.911 1.00 76.00 132 VAL A C 1
ATOM 963 O O . VAL A 1 132 ? 14.883 -9.441 -16.237 1.00 76.00 132 VAL A O 1
ATOM 966 N N . ARG A 1 133 ? 13.782 -7.579 -15.743 1.00 74.00 133 ARG A N 1
ATOM 967 C CA . ARG A 1 133 ? 14.977 -6.713 -15.714 1.00 74.00 133 ARG A CA 1
ATOM 968 C C . ARG A 1 133 ? 15.624 -6.691 -14.346 1.00 74.00 133 ARG A C 1
ATOM 970 O O . ARG A 1 133 ? 16.851 -6.676 -14.283 1.00 74.00 133 ARG A O 1
ATOM 977 N N . ASN A 1 134 ? 14.827 -6.758 -13.294 1.00 65.25 134 ASN A N 1
ATOM 978 C CA . ASN A 1 134 ? 15.324 -6.721 -11.930 1.00 65.25 134 ASN A CA 1
ATOM 979 C C . ASN A 1 134 ? 15.937 -8.067 -11.499 1.00 65.25 134 ASN A C 1
ATOM 981 O O . ASN A 1 134 ? 16.931 -8.058 -10.774 1.00 65.25 134 ASN A O 1
ATOM 985 N N . LYS A 1 135 ? 15.464 -9.203 -12.044 1.00 59.91 135 LYS A N 1
ATOM 986 C CA . LYS A 1 135 ? 15.968 -10.560 -11.729 1.00 59.91 135 LYS A CA 1
ATOM 987 C C . LYS A 1 135 ? 17.475 -10.768 -11.991 1.00 59.91 135 LYS A C 1
ATOM 989 O O . LYS A 1 135 ? 18.086 -11.634 -11.382 1.00 59.91 135 LYS A O 1
ATOM 994 N N . ARG A 1 136 ? 18.115 -9.962 -12.850 1.00 54.22 136 ARG A N 1
ATOM 995 C CA . ARG A 1 136 ? 19.550 -10.107 -13.186 1.00 54.22 136 ARG A CA 1
ATOM 996 C C . ARG A 1 136 ? 20.531 -9.382 -12.258 1.00 54.22 136 ARG A C 1
ATOM 998 O O . ARG A 1 136 ? 21.729 -9.548 -12.454 1.00 54.22 136 ARG A O 1
ATOM 1005 N N . LYS A 1 137 ? 20.091 -8.591 -11.268 1.00 47.00 137 LYS A N 1
ATOM 1006 C CA . LYS A 1 137 ? 21.037 -7.846 -10.405 1.00 47.00 137 LYS A CA 1
ATOM 1007 C C . LYS A 1 137 ? 21.500 -8.601 -9.143 1.00 47.00 137 LYS A C 1
ATOM 1009 O O . LYS A 1 137 ? 22.283 -8.054 -8.378 1.00 47.00 137 LYS A O 1
ATOM 1014 N N . ARG A 1 138 ? 21.096 -9.861 -8.944 1.00 50.59 138 ARG A N 1
ATOM 1015 C CA . ARG A 1 138 ? 21.646 -10.739 -7.892 1.00 50.59 138 ARG A CA 1
ATOM 1016 C C . ARG A 1 138 ? 21.952 -12.133 -8.443 1.00 50.59 138 ARG A C 1
ATOM 1018 O O . ARG A 1 138 ? 21.158 -13.051 -8.286 1.00 50.59 138 ARG A O 1
ATOM 1025 N N . LYS A 1 139 ? 23.088 -12.277 -9.124 1.00 45.56 139 LYS A N 1
ATOM 1026 C CA . LYS A 1 139 ? 23.778 -13.567 -9.292 1.00 45.56 139 LYS A CA 1
ATOM 1027 C C . LYS A 1 139 ? 25.229 -13.281 -9.700 1.00 45.56 139 LYS A C 1
ATOM 1029 O O . LYS A 1 139 ? 25.568 -13.265 -10.876 1.00 45.56 139 LYS A O 1
ATOM 1034 N N . THR A 1 140 ? 26.047 -12.926 -8.717 1.00 40.00 140 THR A N 1
ATOM 1035 C CA . THR A 1 140 ? 27.512 -12.956 -8.814 1.00 40.00 140 THR A CA 1
ATOM 1036 C C . THR A 1 140 ? 28.047 -13.394 -7.459 1.00 40.00 140 THR A C 1
ATOM 1038 O O . THR A 1 140 ? 28.329 -12.558 -6.610 1.00 40.00 140 THR A O 1
ATOM 1041 N N . SER A 1 141 ? 28.051 -14.709 -7.277 1.00 46.03 141 SER A N 1
ATOM 1042 C CA . SER A 1 141 ? 28.748 -15.544 -6.285 1.00 46.03 141 SER A CA 1
ATOM 1043 C C . SER A 1 141 ? 27.858 -16.773 -6.097 1.00 46.03 141 SER A C 1
ATOM 1045 O O . SER A 1 141 ? 26.637 -16.624 -6.062 1.00 46.03 141 SER A O 1
ATOM 1047 N N . ASP A 1 142 ? 28.308 -17.994 -5.922 1.00 54.78 142 ASP A N 1
ATOM 1048 C CA . ASP A 1 142 ? 29.568 -18.718 -6.066 1.00 54.78 142 ASP A CA 1
ATOM 1049 C C . ASP A 1 142 ? 29.153 -20.178 -5.758 1.00 54.78 142 ASP A C 1
ATOM 1051 O O . ASP A 1 142 ? 28.126 -20.378 -5.105 1.00 54.78 142 ASP A O 1
ATOM 1055 N N . ASP A 1 143 ? 29.936 -21.145 -6.221 1.00 48.47 143 ASP A N 1
ATOM 1056 C CA . ASP A 1 143 ? 29.963 -22.539 -5.751 1.00 48.47 143 ASP A CA 1
ATOM 1057 C C . ASP A 1 143 ? 28.811 -23.506 -6.116 1.00 48.47 143 ASP A C 1
ATOM 1059 O O . ASP A 1 143 ? 27.618 -23.249 -5.948 1.00 48.47 143 ASP A O 1
ATOM 1063 N N . GLY A 1 144 ? 29.205 -24.653 -6.677 1.00 57.56 144 GLY A N 1
ATOM 1064 C CA . GLY A 1 144 ? 28.324 -25.763 -7.023 1.00 57.56 144 GLY A CA 1
ATOM 1065 C C . GLY A 1 144 ? 28.239 -26.797 -5.904 1.00 57.56 144 GLY A C 1
ATOM 1066 O O . GLY A 1 144 ? 29.167 -26.946 -5.124 1.00 57.56 144 GLY A O 1
ATOM 1067 N N . GLY A 1 145 ? 27.153 -27.569 -5.884 1.00 43.78 145 GLY A N 1
ATOM 1068 C CA . GLY A 1 145 ? 27.059 -28.758 -5.037 1.00 43.78 145 GLY A CA 1
ATOM 1069 C C . GLY A 1 145 ? 25.681 -28.959 -4.420 1.00 43.78 145 GLY A C 1
ATOM 1070 O O . GLY A 1 145 ? 25.357 -28.330 -3.427 1.00 43.78 145 GLY A O 1
ATOM 1071 N N . ASP A 1 146 ? 24.916 -29.845 -5.056 1.00 44.56 146 ASP A N 1
ATOM 1072 C CA . ASP A 1 146 ? 24.139 -30.938 -4.453 1.00 44.56 146 ASP A CA 1
ATOM 1073 C C . ASP A 1 146 ? 23.077 -30.691 -3.344 1.00 44.56 146 ASP A C 1
ATOM 1075 O O . ASP A 1 146 ? 23.359 -30.173 -2.268 1.00 44.56 146 ASP A O 1
ATOM 1079 N N . SER A 1 147 ? 21.888 -31.275 -3.594 1.00 47.56 147 SER A N 1
ATOM 1080 C CA . SER A 1 147 ? 20.852 -31.727 -2.632 1.00 47.56 147 SER A CA 1
ATOM 1081 C C . SER A 1 147 ? 19.787 -30.714 -2.103 1.00 47.56 147 SER A C 1
ATOM 1083 O O . SER A 1 147 ? 19.977 -29.503 -2.177 1.00 47.56 147 SER A O 1
ATOM 1085 N N . PRO A 1 148 ? 18.583 -31.169 -1.662 1.00 53.78 148 PRO A N 1
ATOM 1086 C C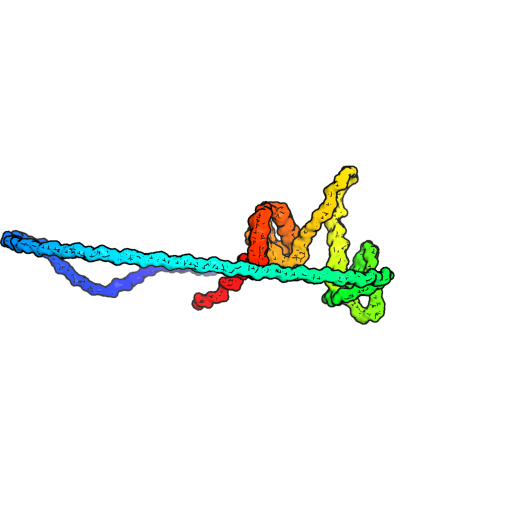A . PRO A 1 148 ? 17.417 -31.386 -2.536 1.00 53.78 148 PRO A CA 1
ATOM 1087 C C . PRO A 1 148 ? 16.132 -30.619 -2.090 1.00 53.78 148 PRO A C 1
ATOM 1089 O O . PRO A 1 148 ? 15.901 -30.379 -0.911 1.00 53.78 148 PRO A O 1
ATOM 1092 N N . GLU A 1 149 ? 15.239 -30.314 -3.041 1.00 47.56 149 GLU A N 1
ATOM 1093 C CA . GLU A 1 149 ? 13.765 -30.456 -2.917 1.00 47.56 149 GLU A CA 1
ATOM 1094 C C . GLU A 1 149 ? 12.976 -29.712 -1.796 1.00 47.56 149 GLU A C 1
ATOM 1096 O O . GLU A 1 149 ? 11.910 -30.180 -1.383 1.00 47.56 149 GLU A O 1
ATOM 1101 N N . HIS A 1 150 ? 13.393 -28.529 -1.327 1.00 49.56 150 HIS A N 1
ATOM 1102 C CA . HIS A 1 150 ? 12.489 -27.668 -0.540 1.00 49.56 150 HIS A CA 1
ATOM 1103 C C . HIS A 1 150 ? 12.729 -26.172 -0.768 1.00 49.56 150 HIS A C 1
ATOM 1105 O O . HIS A 1 150 ? 13.309 -25.483 0.061 1.00 49.56 150 HIS A O 1
ATOM 1111 N N . ASP A 1 151 ? 12.243 -25.643 -1.887 1.00 41.94 151 ASP A N 1
ATOM 1112 C C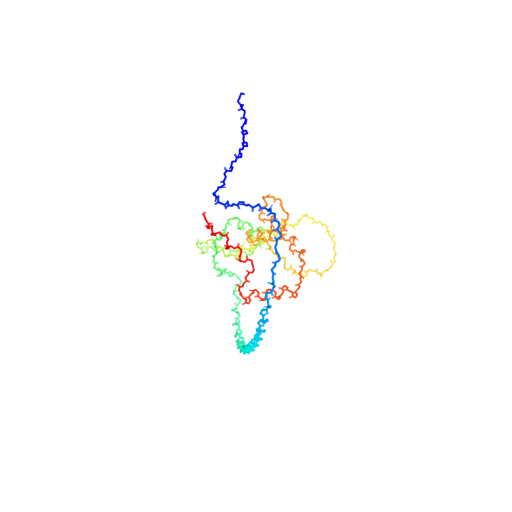A . ASP A 1 151 ? 11.932 -24.213 -1.953 1.00 41.94 151 ASP A CA 1
ATOM 1113 C C . ASP A 1 151 ? 10.560 -24.074 -2.603 1.00 41.94 151 ASP A C 1
ATOM 1115 O O . ASP A 1 151 ? 10.393 -23.749 -3.778 1.00 41.94 151 ASP A O 1
ATOM 1119 N N . THR A 1 152 ? 9.548 -24.456 -1.823 1.00 47.06 152 THR A N 1
ATOM 1120 C CA . THR A 1 152 ? 8.179 -23.985 -1.996 1.00 47.06 152 THR A CA 1
ATOM 1121 C C . THR A 1 152 ? 8.279 -22.495 -2.274 1.00 47.06 152 THR A C 1
ATOM 1123 O O . THR A 1 152 ? 8.823 -21.778 -1.443 1.00 47.06 152 THR A O 1
ATOM 1126 N N . ASP A 1 153 ? 7.823 -22.068 -3.450 1.00 52.75 153 ASP A N 1
ATOM 1127 C CA . ASP A 1 153 ? 7.765 -20.686 -3.925 1.00 52.75 153 ASP A CA 1
ATOM 1128 C C . ASP A 1 153 ? 7.105 -19.802 -2.850 1.00 52.75 153 ASP A C 1
ATOM 1130 O O . ASP A 1 153 ? 5.896 -19.588 -2.855 1.00 52.75 153 ASP A O 1
ATOM 1134 N N . VAL A 1 154 ? 7.870 -19.363 -1.842 1.00 56.59 154 VAL A N 1
ATOM 1135 C CA . VAL A 1 154 ? 7.395 -18.423 -0.832 1.00 56.59 154 VAL A CA 1
ATOM 1136 C C . VAL A 1 154 ? 7.357 -17.102 -1.576 1.00 56.59 154 VAL A C 1
ATOM 1138 O O . VAL A 1 154 ? 8.424 -16.583 -1.919 1.00 56.59 154 VAL A O 1
ATOM 1141 N N . PRO A 1 155 ? 6.167 -16.550 -1.868 1.00 66.69 155 PRO A N 1
ATOM 1142 C CA . PRO A 1 155 ? 6.073 -15.334 -2.652 1.00 66.69 155 PRO A CA 1
ATOM 1143 C C . PRO A 1 155 ? 6.825 -14.224 -1.914 1.00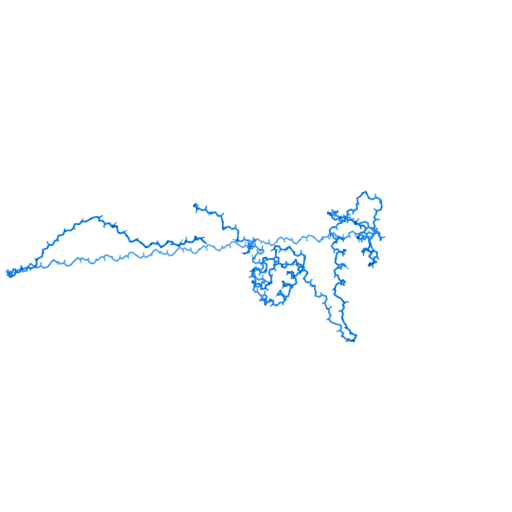 66.69 155 PRO A C 1
ATOM 1145 O O . PRO A 1 155 ? 6.382 -13.728 -0.875 1.00 66.69 155 PRO A O 1
ATOM 1148 N N . GLU A 1 156 ? 7.999 -13.848 -2.427 1.00 69.25 156 GLU A N 1
ATOM 1149 C CA . GLU A 1 156 ? 8.792 -12.778 -1.835 1.00 69.25 156 GLU A CA 1
ATOM 1150 C C . GLU A 1 156 ? 7.999 -11.476 -1.980 1.00 69.25 156 GLU A C 1
ATOM 1152 O O . GLU A 1 156 ? 7.743 -10.991 -3.085 1.00 69.25 156 GLU A O 1
ATOM 1157 N N . VAL A 1 157 ? 7.580 -10.908 -0.847 1.00 78.56 157 VAL A N 1
ATOM 1158 C CA . VAL A 1 157 ? 6.819 -9.657 -0.828 1.00 78.56 157 VAL A CA 1
ATOM 1159 C C . VAL A 1 157 ? 7.702 -8.527 -1.360 1.00 78.56 157 VAL A C 1
ATOM 1161 O O . VAL A 1 157 ? 8.601 -8.029 -0.675 1.00 78.56 157 VAL A O 1
ATOM 1164 N N . ASP A 1 158 ? 7.431 -8.094 -2.592 1.00 83.75 158 ASP A N 1
ATOM 1165 C CA . ASP A 1 158 ? 8.165 -7.009 -3.238 1.00 83.75 158 ASP A CA 1
ATOM 1166 C C . ASP A 1 158 ? 7.716 -5.634 -2.716 1.00 83.75 158 ASP A C 1
ATOM 1168 O O . ASP A 1 158 ? 6.865 -4.936 -3.275 1.00 83.75 158 ASP A O 1
ATOM 1172 N N . LEU A 1 159 ? 8.356 -5.207 -1.631 1.00 88.31 159 LEU A N 1
ATOM 1173 C CA . LEU A 1 159 ? 8.134 -3.905 -1.003 1.00 88.31 159 LEU A CA 1
ATOM 1174 C C . LEU A 1 159 ? 8.590 -2.723 -1.879 1.00 88.31 159 LEU A C 1
ATOM 1176 O O . LEU A 1 159 ? 8.252 -1.577 -1.575 1.00 88.31 159 LEU A O 1
ATOM 1180 N N . PHE A 1 160 ? 9.319 -2.948 -2.981 1.00 86.94 160 PHE A N 1
ATOM 1181 C CA . PHE A 1 160 ? 9.678 -1.879 -3.918 1.00 86.94 160 PHE A CA 1
ATOM 1182 C C . PHE A 1 160 ? 8.468 -1.368 -4.713 1.00 86.94 160 PHE A C 1
ATOM 1184 O O . PHE A 1 160 ? 8.458 -0.207 -5.147 1.00 86.94 160 PHE A O 1
ATOM 1191 N N . GLN A 1 161 ? 7.428 -2.194 -4.871 1.00 87.06 161 GLN A N 1
ATOM 1192 C CA . GLN A 1 161 ? 6.180 -1.800 -5.533 1.00 87.06 161 GLN A CA 1
ATOM 1193 C C . GLN A 1 161 ? 5.393 -0.764 -4.723 1.00 87.06 161 GLN A C 1
ATOM 1195 O O . GLN A 1 161 ? 4.673 0.048 -5.304 1.00 87.06 161 GLN A O 1
ATOM 1200 N N . LEU A 1 162 ? 5.593 -0.702 -3.402 1.00 89.69 162 LEU A N 1
ATOM 1201 C CA . LEU A 1 162 ? 4.950 0.299 -2.554 1.00 89.69 162 LEU A CA 1
ATOM 1202 C C . LEU A 1 162 ? 5.399 1.731 -2.895 1.00 89.69 162 LEU A C 1
ATOM 1204 O O . LEU A 1 162 ? 6.515 2.001 -3.360 1.00 89.69 162 LEU A O 1
ATOM 1208 N N . GLN A 1 163 ? 4.507 2.688 -2.637 1.00 90.19 163 GLN A N 1
ATOM 1209 C CA . GLN A 1 163 ? 4.804 4.113 -2.768 1.00 90.19 163 GLN A CA 1
ATOM 1210 C C . GLN A 1 163 ? 5.845 4.558 -1.728 1.00 90.19 163 GLN A C 1
ATOM 1212 O O . GLN A 1 163 ? 5.872 4.075 -0.595 1.00 90.19 163 GLN A O 1
ATOM 1217 N N . VAL A 1 164 ? 6.675 5.547 -2.085 1.00 88.50 164 VAL A N 1
ATOM 1218 C CA . VAL A 1 164 ? 7.714 6.096 -1.188 1.00 88.50 164 VAL A CA 1
ATOM 1219 C C . VAL A 1 164 ? 7.108 6.622 0.119 1.00 88.50 164 VAL A C 1
ATOM 1221 O O . VAL A 1 164 ? 7.708 6.461 1.180 1.00 88.50 164 VAL A O 1
ATOM 1224 N N . ASN A 1 165 ? 5.903 7.193 0.064 1.00 90.75 165 ASN A N 1
ATOM 1225 C CA . ASN A 1 165 ? 5.185 7.696 1.237 1.00 90.75 165 ASN A CA 1
ATOM 1226 C C . ASN A 1 165 ? 4.830 6.574 2.219 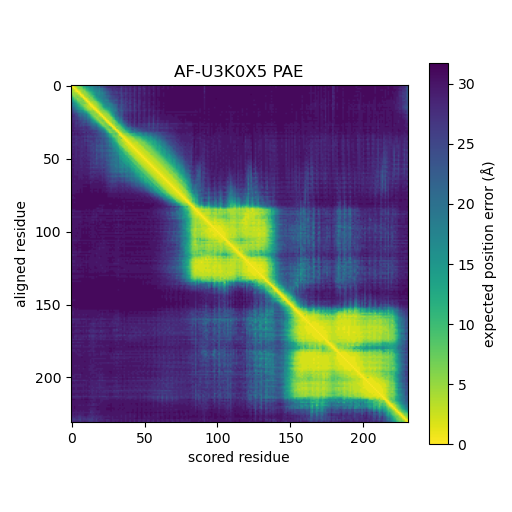1.00 90.75 165 ASN A C 1
ATOM 1228 O O . ASN A 1 165 ? 5.027 6.734 3.422 1.00 90.75 165 ASN A O 1
ATOM 1232 N N . THR A 1 166 ? 4.385 5.422 1.714 1.00 92.31 166 THR A N 1
ATOM 1233 C CA . THR A 1 166 ? 4.079 4.234 2.523 1.00 92.31 166 THR A CA 1
ATOM 1234 C C . THR A 1 166 ? 5.336 3.688 3.190 1.00 92.31 166 THR A C 1
ATOM 1236 O O . THR A 1 166 ? 5.339 3.450 4.396 1.00 92.31 166 THR A O 1
ATOM 1239 N N . LEU A 1 167 ? 6.443 3.591 2.447 1.00 92.38 167 LEU A N 1
ATOM 1240 C CA . LEU A 1 167 ? 7.732 3.157 2.992 1.00 92.38 167 LEU A CA 1
ATOM 1241 C C . LEU A 1 167 ? 8.255 4.122 4.072 1.00 92.38 167 LEU A C 1
ATOM 1243 O O . LEU A 1 167 ? 8.758 3.698 5.113 1.00 92.38 167 LEU A O 1
ATOM 1247 N N . ARG A 1 168 ? 8.089 5.437 3.871 1.00 90.94 168 ARG A N 1
ATOM 1248 C CA . ARG A 1 168 ? 8.426 6.463 4.875 1.00 90.94 168 ARG A CA 1
ATOM 1249 C C . ARG A 1 168 ? 7.518 6.392 6.103 1.00 90.94 168 ARG A C 1
ATOM 1251 O O . ARG A 1 168 ? 8.008 6.558 7.220 1.00 90.94 168 ARG A O 1
ATOM 1258 N N . ARG A 1 169 ? 6.218 6.136 5.918 1.00 91.81 169 ARG A N 1
ATOM 1259 C CA . ARG A 1 169 ? 5.249 5.945 7.008 1.00 91.81 169 ARG A CA 1
ATOM 1260 C C . ARG A 1 169 ? 5.635 4.734 7.854 1.00 91.81 169 ARG A C 1
ATOM 1262 O O . ARG A 1 169 ? 5.716 4.866 9.071 1.00 91.81 169 ARG A O 1
ATOM 1269 N N . TYR A 1 170 ? 5.961 3.612 7.215 1.00 92.56 170 TYR A N 1
ATOM 1270 C CA . TYR A 1 170 ? 6.447 2.409 7.887 1.00 92.56 170 TYR A CA 1
ATOM 1271 C C . TYR A 1 170 ? 7.720 2.691 8.694 1.00 92.56 170 TYR A C 1
ATOM 1273 O O . TYR A 1 170 ? 7.763 2.425 9.893 1.00 92.56 170 TYR A O 1
ATOM 1281 N N . LYS A 1 171 ? 8.726 3.329 8.072 1.00 91.56 171 LYS A N 1
ATOM 1282 C CA . LYS A 1 171 ? 9.968 3.733 8.750 1.00 91.56 171 LYS A CA 1
ATOM 1283 C C . LYS A 1 171 ? 9.688 4.566 10.006 1.00 91.56 171 LYS A C 1
ATOM 1285 O O . LYS A 1 171 ? 10.317 4.345 11.035 1.00 91.56 171 LYS A O 1
ATOM 1290 N N . ARG A 1 172 ? 8.769 5.535 9.921 1.00 91.75 172 ARG A N 1
ATOM 1291 C CA . ARG A 1 172 ? 8.400 6.410 11.045 1.00 91.75 172 ARG A CA 1
ATOM 1292 C C . ARG A 1 172 ? 7.675 5.644 12.152 1.00 91.75 172 ARG A C 1
ATOM 1294 O O . ARG A 1 172 ? 7.924 5.915 13.319 1.00 91.75 172 ARG A O 1
ATOM 1301 N N . HIS A 1 173 ? 6.798 4.710 11.787 1.00 90.31 173 HIS A N 1
ATOM 1302 C CA . HIS A 1 173 ? 6.017 3.918 12.735 1.00 90.31 173 HIS A CA 1
ATOM 1303 C C . HIS A 1 173 ? 6.910 2.992 13.569 1.00 90.31 173 HIS A C 1
ATOM 1305 O O . HIS A 1 173 ? 6.857 3.038 14.793 1.00 90.31 173 HIS A O 1
ATOM 1311 N N . TYR A 1 174 ? 7.802 2.250 12.909 1.00 91.12 174 TYR A N 1
ATOM 1312 C CA . TYR A 1 174 ? 8.753 1.340 13.560 1.00 91.12 174 TYR A CA 1
ATOM 1313 C C . TYR A 1 174 ? 10.066 2.016 13.982 1.00 91.12 174 TYR A C 1
ATOM 1315 O O . TYR A 1 174 ? 10.983 1.350 14.448 1.00 91.12 174 TYR A O 1
ATOM 1323 N N . LYS A 1 175 ? 10.170 3.343 13.815 1.00 91.12 175 LYS A N 1
ATOM 1324 C CA . LYS A 1 175 ? 11.339 4.164 14.177 1.00 91.12 175 LYS A CA 1
ATOM 1325 C C . LYS A 1 175 ? 12.670 3.575 13.681 1.00 91.12 175 LYS A C 1
ATOM 1327 O O . LYS A 1 175 ? 13.670 3.593 14.394 1.00 91.12 175 LYS A O 1
ATOM 1332 N N . LEU A 1 176 ? 12.693 3.075 12.442 1.00 90.00 176 LEU A N 1
ATOM 1333 C CA . LEU A 1 176 ? 13.894 2.442 11.893 1.00 90.00 176 LEU A CA 1
ATOM 1334 C C . LEU A 1 176 ? 15.015 3.474 11.749 1.00 90.00 176 LEU A C 1
ATOM 1336 O O . LEU A 1 176 ? 14.848 4.503 11.080 1.00 90.00 176 LEU A O 1
ATOM 1340 N N . GLN A 1 177 ? 16.172 3.175 12.336 1.00 82.81 177 GLN A N 1
ATOM 1341 C CA . GLN A 1 177 ? 17.360 4.007 12.199 1.00 82.81 177 GLN A CA 1
ATOM 1342 C C . GLN A 1 177 ? 17.934 3.865 10.788 1.00 82.81 177 GLN A C 1
ATOM 1344 O O . GLN A 1 177 ? 18.320 2.780 10.362 1.00 82.81 177 GLN A O 1
ATOM 1349 N N . THR A 1 178 ? 17.999 4.972 10.045 1.00 85.56 178 THR A N 1
ATOM 1350 C CA . THR A 1 178 ? 18.682 5.020 8.745 1.00 85.56 178 THR A CA 1
ATOM 1351 C C . THR A 1 178 ? 19.394 6.349 8.576 1.00 85.56 178 THR A C 1
ATOM 1353 O O . THR A 1 178 ? 18.974 7.361 9.139 1.00 85.56 178 THR A O 1
ATOM 1356 N N . ARG A 1 179 ? 20.399 6.373 7.697 1.00 80.69 179 ARG A N 1
ATOM 1357 C CA . ARG A 1 179 ? 21.052 7.614 7.268 1.00 80.69 179 ARG A CA 1
ATOM 1358 C C . ARG A 1 179 ? 20.052 8.566 6.573 1.00 80.69 179 ARG A C 1
ATOM 1360 O O . ARG A 1 179 ? 19.058 8.099 6.004 1.00 80.69 179 ARG A O 1
ATOM 1367 N N . PRO A 1 180 ? 20.243 9.893 6.636 1.00 78.81 180 PRO A N 1
ATOM 1368 C CA . PRO A 1 180 ? 19.468 10.833 5.827 1.00 78.81 180 PRO A CA 1
ATOM 1369 C C . PRO A 1 180 ? 19.796 10.660 4.332 1.00 78.81 180 PRO A C 1
ATOM 1371 O O . PRO A 1 180 ? 20.906 10.275 3.980 1.00 78.81 180 PRO A O 1
ATOM 1374 N N . GLY A 1 181 ? 18.820 10.909 3.449 1.00 79.00 181 GLY A N 1
ATOM 1375 C CA . GLY A 1 181 ? 19.024 10.870 1.990 1.00 79.00 181 GLY A CA 1
ATOM 1376 C C . GLY A 1 181 ? 18.870 9.505 1.297 1.00 79.00 181 GLY A C 1
ATOM 1377 O O . GLY A 1 181 ? 19.288 9.372 0.151 1.00 79.00 181 GLY A O 1
ATOM 1378 N N . LEU A 1 182 ? 18.266 8.492 1.937 1.00 82.69 182 LEU A N 1
ATOM 1379 C CA . LEU A 1 182 ? 18.050 7.184 1.293 1.00 82.69 182 LEU A CA 1
ATOM 1380 C C . LEU A 1 182 ? 17.155 7.279 0.046 1.00 82.69 182 LEU A C 1
ATOM 1382 O O . LEU A 1 182 ? 16.051 7.833 0.089 1.00 82.69 182 LEU A O 1
ATOM 1386 N N . ASN A 1 183 ? 17.601 6.638 -1.035 1.00 88.19 183 ASN A N 1
ATOM 1387 C CA . ASN A 1 183 ? 16.816 6.480 -2.257 1.00 88.19 183 ASN A CA 1
ATOM 1388 C C . ASN A 1 183 ? 15.739 5.383 -2.085 1.00 88.19 183 ASN A C 1
ATOM 1390 O O . ASN A 1 183 ? 15.844 4.535 -1.196 1.00 88.19 183 ASN A O 1
ATOM 1394 N N . LYS A 1 184 ? 14.704 5.356 -2.943 1.00 88.31 184 LYS A N 1
ATOM 1395 C CA . LYS A 1 184 ? 13.550 4.434 -2.819 1.00 88.31 184 LYS A CA 1
ATOM 1396 C C . LYS A 1 184 ? 13.972 2.970 -2.649 1.00 88.31 184 LYS A C 1
ATOM 1398 O O . LYS A 1 184 ? 13.425 2.281 -1.796 1.00 88.31 184 LYS A O 1
ATOM 1403 N N . ALA A 1 185 ? 14.944 2.516 -3.439 1.00 88.25 185 ALA A N 1
ATOM 1404 C CA . ALA A 1 185 ? 15.433 1.137 -3.394 1.00 88.25 185 ALA A CA 1
ATOM 1405 C C . ALA A 1 185 ? 16.045 0.781 -2.031 1.00 88.25 185 ALA A C 1
ATOM 1407 O O . ALA A 1 185 ? 15.697 -0.237 -1.445 1.00 88.25 185 ALA A O 1
ATOM 1408 N N . GLN A 1 186 ? 16.886 1.665 -1.492 1.00 89.31 186 GLN A N 1
ATOM 1409 C CA . GLN A 1 186 ? 17.525 1.471 -0.188 1.00 89.31 186 GLN A CA 1
ATOM 1410 C C . GLN A 1 186 ? 16.497 1.504 0.948 1.00 89.31 186 GLN A C 1
ATOM 1412 O O . GLN A 1 186 ? 16.601 0.755 1.921 1.00 89.31 186 GLN A O 1
ATOM 1417 N N . LEU A 1 187 ? 15.483 2.368 0.828 1.00 90.75 187 LEU A N 1
ATOM 1418 C CA . LEU A 1 187 ? 14.399 2.439 1.801 1.00 90.75 187 LEU A CA 1
ATOM 1419 C C . LEU A 1 187 ? 13.561 1.153 1.791 1.00 90.75 187 LEU A C 1
ATOM 1421 O O . LEU A 1 187 ? 13.271 0.622 2.858 1.00 90.75 187 LEU A O 1
ATOM 1425 N N . ALA A 1 188 ? 13.219 0.634 0.610 1.00 91.06 188 ALA A N 1
ATOM 1426 C CA . ALA A 1 188 ? 12.496 -0.627 0.470 1.00 91.06 188 ALA A CA 1
ATOM 1427 C C . ALA A 1 188 ? 13.292 -1.810 1.044 1.00 91.06 188 ALA A C 1
ATOM 1429 O O . ALA A 1 188 ? 12.732 -2.622 1.771 1.00 91.06 188 ALA A O 1
ATOM 1430 N N . GLU A 1 189 ? 14.602 -1.873 0.794 1.00 90.12 189 GLU A N 1
ATOM 1431 C CA . GLU A 1 189 ? 15.472 -2.924 1.334 1.00 90.12 189 GLU A CA 1
ATOM 1432 C C . GLU A 1 189 ? 15.565 -2.876 2.865 1.00 90.12 189 GLU A C 1
ATOM 1434 O O . GLU A 1 189 ? 15.450 -3.904 3.534 1.00 90.12 189 GLU A O 1
ATOM 1439 N N . THR A 1 190 ? 15.692 -1.675 3.434 1.00 89.75 190 THR A N 1
ATOM 1440 C CA . THR A 1 190 ? 15.691 -1.488 4.893 1.00 89.75 190 THR A CA 1
ATOM 1441 C C . THR A 1 190 ? 14.369 -1.946 5.513 1.00 89.75 190 THR A C 1
ATOM 1443 O O . THR A 1 190 ? 14.359 -2.648 6.523 1.00 89.75 190 THR A O 1
ATOM 1446 N N . VAL A 1 191 ? 13.245 -1.560 4.899 1.00 92.75 191 VAL A N 1
ATOM 1447 C CA . VAL A 1 191 ? 11.901 -1.951 5.343 1.00 92.75 191 VAL A CA 1
ATOM 1448 C C . VAL A 1 191 ? 11.708 -3.463 5.230 1.00 92.75 191 VAL A C 1
ATOM 1450 O O . VAL A 1 191 ? 11.195 -4.061 6.169 1.00 92.75 191 VAL A O 1
ATOM 1453 N N . SER A 1 192 ? 12.172 -4.080 4.140 1.00 90.94 192 SER A N 1
ATOM 1454 C CA . SER A 1 192 ? 12.088 -5.527 3.907 1.00 90.94 192 SER A CA 1
ATOM 1455 C C . SER A 1 192 ? 12.829 -6.330 4.964 1.00 90.94 192 SER A C 1
ATOM 1457 O O . SER A 1 192 ? 12.266 -7.253 5.550 1.00 90.94 192 SER A O 1
ATOM 1459 N N . ARG A 1 193 ? 14.057 -5.915 5.297 1.00 89.44 193 ARG A N 1
ATOM 1460 C CA . ARG A 1 193 ? 14.836 -6.552 6.362 1.00 89.44 193 ARG A CA 1
ATOM 1461 C C . ARG A 1 193 ? 14.121 -6.481 7.708 1.00 89.44 193 ARG A C 1
ATOM 1463 O O . ARG A 1 193 ? 14.067 -7.475 8.413 1.00 89.44 193 ARG A O 1
ATOM 1470 N N . HIS A 1 194 ? 13.563 -5.322 8.053 1.00 92.00 194 HIS A N 1
ATOM 1471 C CA . HIS A 1 194 ? 12.817 -5.189 9.302 1.00 92.00 194 HIS A CA 1
ATOM 1472 C C . HIS A 1 194 ? 11.529 -6.016 9.291 1.00 92.00 194 HIS A C 1
ATOM 1474 O O . HIS A 1 194 ? 11.215 -6.654 10.283 1.00 92.00 194 HIS A O 1
ATOM 1480 N N . PHE A 1 195 ? 10.789 -6.013 8.178 1.00 92.38 195 PHE A N 1
ATOM 1481 C CA . PHE A 1 195 ? 9.499 -6.693 8.052 1.00 92.38 195 PHE A CA 1
ATOM 1482 C C . PHE A 1 195 ? 9.594 -8.198 8.318 1.00 92.38 195 PHE A C 1
ATOM 1484 O O . PHE A 1 195 ? 8.743 -8.738 9.015 1.00 92.38 195 PHE A O 1
ATOM 1491 N N . ARG A 1 196 ? 10.663 -8.851 7.846 1.00 88.62 196 ARG A N 1
ATOM 1492 C CA . ARG A 1 196 ? 10.920 -10.283 8.096 1.00 88.62 196 ARG A CA 1
ATOM 1493 C C . ARG A 1 196 ? 11.151 -10.623 9.568 1.00 88.62 196 ARG A C 1
ATOM 1495 O O . ARG A 1 196 ? 10.945 -11.761 9.962 1.00 88.62 196 ARG A O 1
ATOM 1502 N N . ASN A 1 197 ? 11.564 -9.644 10.366 1.00 89.31 197 ASN A N 1
ATOM 1503 C CA . ASN A 1 197 ? 11.904 -9.830 11.772 1.00 89.31 197 ASN A CA 1
ATOM 1504 C C . ASN A 1 197 ? 10.791 -9.334 12.711 1.00 89.31 197 ASN A C 1
ATOM 1506 O O . ASN A 1 197 ? 11.003 -9.280 13.921 1.00 89.31 197 ASN A O 1
ATOM 1510 N N . ILE A 1 198 ? 9.628 -8.930 12.182 1.00 88.69 198 ILE A N 1
ATOM 1511 C CA . ILE A 1 198 ? 8.505 -8.498 13.016 1.00 88.69 198 ILE A CA 1
ATOM 1512 C C . ILE A 1 198 ? 7.879 -9.727 13.689 1.00 88.69 198 ILE A C 1
ATOM 1514 O O . ILE A 1 198 ? 7.425 -10.626 12.981 1.00 88.69 198 ILE A O 1
ATOM 1518 N N . PRO A 1 199 ? 7.786 -9.760 15.031 1.00 88.31 199 PRO A N 1
ATOM 1519 C CA . PRO A 1 199 ? 7.018 -10.787 15.719 1.00 88.31 199 PRO A CA 1
ATOM 1520 C C . PRO A 1 199 ? 5.523 -10.570 15.458 1.00 88.31 199 PRO A C 1
ATOM 1522 O O . PRO A 1 199 ? 5.008 -9.462 15.632 1.00 88.31 199 PRO A O 1
ATOM 1525 N N . VAL A 1 200 ? 4.823 -11.624 15.039 1.00 88.56 200 VAL A N 1
ATOM 1526 C CA . VAL A 1 200 ? 3.389 -11.578 14.729 1.00 88.56 200 VAL A CA 1
ATOM 1527 C C . VAL A 1 200 ? 2.644 -12.544 15.643 1.00 88.56 200 VAL A C 1
ATOM 1529 O O . VAL A 1 200 ? 2.837 -13.752 15.568 1.00 88.56 200 VAL A O 1
ATOM 1532 N N . ASN A 1 201 ? 1.752 -12.006 16.478 1.00 92.06 201 ASN A N 1
ATOM 1533 C CA . ASN A 1 201 ? 0.766 -12.807 17.199 1.00 92.06 201 ASN A CA 1
ATOM 1534 C C . ASN A 1 201 ? -0.412 -13.079 16.264 1.00 92.06 201 ASN A C 1
ATOM 1536 O O . ASN A 1 201 ? -1.221 -12.181 16.012 1.00 92.06 201 ASN A O 1
ATOM 1540 N N . GLU A 1 202 ? -0.521 -14.298 15.742 1.00 90.06 202 GLU A N 1
ATOM 1541 C CA . GLU A 1 202 ? -1.503 -14.650 14.706 1.00 90.06 202 GLU A CA 1
ATOM 1542 C C . GLU A 1 202 ? -2.944 -14.339 15.129 1.00 90.06 202 GLU A C 1
ATOM 1544 O O . GLU A 1 202 ? -3.667 -13.631 14.427 1.00 90.06 202 GLU A O 1
ATOM 1549 N N . LYS A 1 203 ? -3.339 -14.792 16.326 1.00 92.50 203 LYS A N 1
ATOM 1550 C CA . LYS A 1 203 ? -4.701 -14.620 16.853 1.00 92.50 203 LYS A CA 1
ATOM 1551 C C . LYS A 1 203 ? -5.106 -13.148 16.953 1.00 92.50 203 LYS A C 1
ATOM 1553 O O . LYS A 1 203 ? -6.194 -12.774 16.522 1.00 92.50 203 LYS A O 1
ATOM 1558 N N . GLU A 1 204 ? -4.232 -12.309 17.505 1.00 92.50 204 GLU A N 1
ATOM 1559 C CA . GLU A 1 204 ? -4.497 -10.876 17.660 1.00 92.50 204 GLU A CA 1
ATOM 1560 C C . GLU A 1 204 ? -4.490 -10.167 16.307 1.00 92.50 204 GLU A C 1
ATOM 1562 O O . GLU A 1 204 ? -5.375 -9.363 16.022 1.00 92.50 204 GLU A O 1
ATOM 1567 N N . THR A 1 205 ? -3.524 -10.494 15.450 1.00 92.56 205 THR A N 1
ATOM 1568 C CA . THR A 1 205 ? -3.355 -9.857 14.139 1.00 92.56 205 THR A CA 1
ATOM 1569 C C . THR A 1 205 ? -4.566 -10.103 13.247 1.00 92.56 205 THR A C 1
ATOM 1571 O O . THR A 1 205 ? -5.081 -9.163 12.640 1.00 92.56 205 THR A O 1
ATOM 1574 N N . LEU A 1 206 ? -5.075 -11.337 13.217 1.00 93.75 206 LEU A N 1
ATOM 1575 C CA . LEU A 1 206 ? -6.288 -11.683 12.478 1.00 93.75 206 LEU A CA 1
ATOM 1576 C C . LEU A 1 206 ? -7.520 -10.982 13.055 1.00 93.75 206 LEU A C 1
ATOM 1578 O O . LEU A 1 206 ? -8.300 -10.401 12.300 1.00 93.75 206 LEU A O 1
ATOM 1582 N N . ALA A 1 207 ? -7.675 -10.973 14.383 1.00 92.31 207 ALA A N 1
ATOM 1583 C CA . ALA A 1 207 ? -8.788 -10.289 15.038 1.00 92.31 207 ALA A CA 1
ATOM 1584 C C . ALA A 1 207 ? -8.795 -8.783 14.723 1.00 92.31 207 ALA A C 1
ATOM 1586 O O . ALA A 1 207 ? -9.832 -8.232 14.342 1.00 92.31 207 ALA A O 1
ATOM 1587 N N . TYR A 1 208 ? -7.634 -8.124 14.806 1.00 88.56 208 TYR A N 1
ATOM 1588 C CA . TYR A 1 208 ? -7.489 -6.712 14.458 1.00 88.56 208 TYR A CA 1
ATOM 1589 C C . TYR A 1 208 ? -7.758 -6.450 12.978 1.00 88.56 208 TYR A C 1
ATOM 1591 O O . TYR A 1 208 ? -8.462 -5.492 12.657 1.00 88.56 208 TYR A O 1
ATOM 1599 N N . PHE A 1 209 ? -7.243 -7.291 12.080 1.00 91.56 209 PHE A N 1
ATOM 1600 C CA . PHE A 1 209 ? -7.470 -7.151 10.645 1.00 91.56 209 PHE A CA 1
ATOM 1601 C C . PHE A 1 209 ? -8.961 -7.243 10.298 1.00 91.56 209 PHE A C 1
ATOM 1603 O O . PHE A 1 209 ? -9.502 -6.335 9.665 1.00 91.56 209 PHE A O 1
ATOM 1610 N N . ILE A 1 210 ? -9.647 -8.283 10.783 1.00 91.88 210 ILE A N 1
ATOM 1611 C CA . ILE A 1 210 ? -11.085 -8.481 10.558 1.00 91.88 210 ILE A CA 1
ATOM 1612 C C . ILE A 1 210 ? -11.881 -7.298 11.121 1.00 91.88 210 ILE A C 1
ATOM 1614 O O . ILE A 1 210 ? -12.756 -6.767 10.439 1.00 91.88 210 ILE A O 1
ATOM 1618 N N . TYR A 1 211 ? -11.561 -6.840 12.334 1.00 90.06 211 TYR A N 1
ATOM 1619 C CA . TYR A 1 211 ? -12.220 -5.683 12.943 1.00 90.06 211 TYR A CA 1
ATOM 1620 C C . TYR A 1 211 ? -12.033 -4.397 12.122 1.00 90.06 211 TYR A C 1
ATOM 1622 O O . TYR A 1 211 ? -12.995 -3.665 11.885 1.00 90.06 211 TYR A O 1
ATOM 1630 N N . MET A 1 212 ? -10.811 -4.121 11.654 1.00 88.06 212 MET A N 1
ATOM 1631 C CA . MET A 1 212 ? -10.510 -2.926 10.858 1.00 88.06 212 MET A CA 1
ATOM 1632 C C . MET A 1 212 ? -11.243 -2.922 9.516 1.00 88.06 212 MET A C 1
ATOM 1634 O O . MET A 1 212 ? -11.771 -1.880 9.123 1.00 88.06 212 MET A O 1
ATOM 1638 N N . VAL A 1 213 ? -11.295 -4.074 8.838 1.00 90.06 213 VAL A N 1
ATOM 1639 C CA . VAL A 1 213 ? -11.997 -4.231 7.557 1.00 90.06 213 VAL A CA 1
ATOM 1640 C C . VAL A 1 213 ? -13.506 -4.099 7.747 1.00 90.06 213 VAL A C 1
ATOM 1642 O O . VAL A 1 213 ? -14.136 -3.362 7.001 1.00 90.06 213 VAL A O 1
ATOM 1645 N N . LYS A 1 214 ? -14.091 -4.741 8.768 1.00 88.00 214 LYS A N 1
ATOM 1646 C CA . LYS A 1 214 ? -15.544 -4.685 9.021 1.00 88.00 214 LYS A CA 1
ATOM 1647 C C . LYS A 1 214 ? -16.039 -3.294 9.408 1.00 88.00 214 LYS A C 1
ATOM 1649 O O . LYS A 1 214 ? -17.174 -2.948 9.099 1.00 88.00 214 LYS A O 1
ATOM 1654 N N . ASN A 1 215 ? -15.204 -2.502 10.079 1.00 86.50 215 ASN A N 1
ATOM 1655 C CA . ASN A 1 215 ? -15.599 -1.185 10.572 1.00 86.50 215 ASN A CA 1
ATOM 1656 C C . ASN A 1 215 ? -15.138 -0.034 9.663 1.00 86.50 215 ASN A C 1
ATOM 1658 O O . ASN A 1 215 ? -15.351 1.120 10.033 1.00 86.50 215 ASN A O 1
ATOM 1662 N N . ASN A 1 216 ? -14.474 -0.314 8.530 1.00 75.38 216 ASN A N 1
ATOM 1663 C CA . ASN A 1 216 ? -13.829 0.664 7.637 1.00 75.38 216 ASN A CA 1
ATOM 1664 C C . ASN A 1 216 ? -12.957 1.705 8.373 1.00 75.38 216 ASN A C 1
ATOM 1666 O O . ASN A 1 216 ? -12.780 2.834 7.918 1.00 75.38 216 ASN A O 1
ATOM 1670 N N . LYS A 1 217 ? -12.398 1.338 9.532 1.00 68.25 217 LYS A N 1
ATOM 1671 C CA . LYS A 1 217 ? -11.624 2.238 10.395 1.00 68.25 217 LYS A CA 1
ATOM 1672 C C . LYS A 1 217 ? -10.171 1.798 10.401 1.00 68.25 217 LYS A C 1
ATOM 1674 O O . LYS A 1 217 ? -9.775 0.910 11.155 1.00 68.25 217 LYS A O 1
ATOM 1679 N N . SER A 1 218 ? -9.349 2.464 9.594 1.00 65.19 218 SER A N 1
ATOM 1680 C CA . SER A 1 218 ? -7.901 2.354 9.733 1.00 65.19 218 SER A CA 1
ATOM 1681 C C . SER A 1 218 ? -7.436 3.216 10.911 1.00 65.19 218 SER A C 1
ATOM 1683 O O . SER A 1 218 ? -7.504 4.443 10.842 1.00 65.19 218 SER A O 1
ATOM 1685 N N . ARG A 1 219 ? -6.914 2.603 11.989 1.00 58.81 219 ARG A N 1
ATOM 1686 C CA . ARG A 1 219 ? -6.284 3.329 13.125 1.00 58.81 219 ARG A CA 1
ATOM 1687 C C . ARG A 1 219 ? -5.188 4.308 12.677 1.00 58.81 219 ARG A C 1
ATOM 1689 O O . ARG A 1 219 ? -4.827 5.204 13.431 1.00 58.81 219 ARG A O 1
ATOM 1696 N N . LEU A 1 220 ? -4.645 4.130 11.472 1.00 57.38 220 LEU A N 1
ATOM 1697 C CA . LEU A 1 220 ? -3.566 4.940 10.910 1.00 57.38 220 LEU A CA 1
ATOM 1698 C C . LEU A 1 220 ? -4.045 6.191 10.153 1.00 57.38 220 LEU A C 1
ATOM 1700 O O . LEU A 1 220 ? -3.195 7.002 9.787 1.00 57.38 220 LEU A O 1
ATOM 1704 N N . ASP A 1 221 ? -5.352 6.356 9.926 1.00 56.97 221 ASP A N 1
ATOM 1705 C CA . ASP A 1 221 ? -5.909 7.516 9.210 1.00 56.97 221 ASP A CA 1
ATOM 1706 C C . ASP A 1 221 ? -6.239 8.699 10.139 1.00 56.97 221 ASP A C 1
ATOM 1708 O O . ASP A 1 221 ? -6.263 9.843 9.712 1.00 56.97 221 ASP A O 1
ATOM 1712 N N . GLN A 1 222 ? -6.376 8.464 11.449 1.00 55.78 222 GLN A N 1
ATOM 1713 C CA . GLN A 1 222 ? -6.788 9.491 12.423 1.00 55.78 222 GLN A CA 1
ATOM 1714 C C . GLN A 1 222 ? -5.751 10.603 12.693 1.00 55.78 222 GLN A C 1
ATOM 1716 O O . GLN A 1 222 ? -5.990 11.471 13.526 1.00 55.78 222 GLN A O 1
ATOM 1721 N N . LYS A 1 223 ? -4.580 10.604 12.040 1.00 47.62 223 LYS A N 1
ATOM 1722 C CA . LYS A 1 223 ? -3.467 11.517 12.374 1.00 47.62 223 LYS A CA 1
ATOM 1723 C C . LYS A 1 223 ? -3.277 12.679 11.386 1.00 47.62 223 LYS A C 1
ATOM 1725 O O . LYS A 1 223 ? -2.146 13.128 11.200 1.00 47.62 223 LYS A O 1
ATOM 1730 N N . SER A 1 224 ? -4.354 13.165 10.767 1.00 46.41 224 SER A N 1
ATOM 1731 C CA . SER A 1 224 ? -4.345 14.381 9.932 1.00 46.41 224 SER A CA 1
ATOM 1732 C C . SER A 1 224 ? -5.356 15.460 10.340 1.00 46.41 224 SER A C 1
ATOM 1734 O O . SER A 1 224 ? -5.564 16.385 9.571 1.00 46.41 224 SER A O 1
ATOM 1736 N N . GLU A 1 225 ? -5.939 15.404 11.540 1.00 38.25 225 GLU A N 1
ATOM 1737 C CA . GLU A 1 225 ? -6.753 16.499 12.095 1.00 38.25 225 GLU A CA 1
ATOM 1738 C C . GLU A 1 225 ? -5.981 17.150 13.251 1.00 38.25 225 GLU A C 1
ATOM 1740 O O . GLU A 1 225 ? -6.128 16.790 14.416 1.00 38.25 225 GLU A O 1
ATOM 1745 N N . GLY A 1 226 ? -5.054 18.048 12.917 1.00 46.25 226 GLY A N 1
ATOM 1746 C CA . GLY A 1 226 ? -4.171 18.685 13.895 1.00 46.25 226 GLY A CA 1
ATOM 1747 C C . GLY A 1 226 ? -3.508 19.948 13.365 1.00 46.25 226 GLY A C 1
ATOM 1748 O O . GLY A 1 226 ? -2.311 20.131 13.549 1.00 46.25 226 GLY A O 1
ATOM 1749 N N . SER A 1 227 ? -4.268 20.784 12.659 1.00 40.66 227 SER A N 1
ATOM 1750 C CA . SER A 1 227 ? -3.854 22.142 12.291 1.00 40.66 227 SER A CA 1
ATOM 1751 C C . SER A 1 227 ? -5.076 22.992 11.935 1.00 40.66 227 SER A C 1
ATOM 1753 O O . SER A 1 227 ? -5.294 23.347 10.780 1.00 40.66 227 SER A O 1
ATOM 1755 N N . LYS A 1 228 ? -5.887 23.312 12.946 1.00 37.34 228 LYS A N 1
ATOM 1756 C CA . LYS A 1 228 ? -6.637 24.571 12.988 1.00 37.34 228 LYS A CA 1
ATOM 1757 C C . LYS A 1 228 ? -6.115 25.332 14.199 1.00 37.34 228 LYS A C 1
ATOM 1759 O O . LYS A 1 228 ? -6.454 25.016 15.334 1.00 37.34 228 LYS A O 1
ATOM 1764 N N . GLN A 1 229 ? -5.183 26.234 13.921 1.00 40.22 229 GLN A N 1
ATOM 1765 C CA . GLN A 1 229 ? -4.625 27.176 14.875 1.00 40.22 229 GLN A CA 1
ATOM 1766 C C . GLN A 1 229 ? -5.691 28.251 15.113 1.00 40.22 229 GLN A C 1
ATOM 1768 O O . GLN A 1 229 ? -6.026 29.009 14.208 1.00 40.22 229 GLN A O 1
ATOM 1773 N N . LEU A 1 230 ? -6.291 28.206 16.300 1.00 41.62 230 LEU A N 1
ATOM 1774 C CA . LEU A 1 230 ? -6.815 29.381 16.982 1.00 41.62 230 LEU A CA 1
ATOM 1775 C C . LEU A 1 230 ? -5.602 30.073 17.607 1.00 41.62 230 LEU A C 1
ATOM 1777 O O . LEU A 1 230 ? -4.981 29.486 18.494 1.00 41.62 230 LEU A O 1
ATOM 1781 N N . ASP A 1 231 ? -5.223 31.204 17.024 1.00 34.06 231 ASP A N 1
ATOM 1782 C CA . ASP A 1 231 ? -4.852 32.501 17.627 1.00 34.06 231 ASP A CA 1
ATOM 1783 C C . ASP A 1 231 ? -4.086 33.310 16.568 1.00 34.06 231 ASP A C 1
ATOM 1785 O O . ASP A 1 231 ? -2.981 32.868 16.165 1.00 34.06 231 ASP A O 1
#

Nearest PDB structures (foldseek):
  2ld7-assembly1_A  TM=7.263E-01  e=2.764E-07  Mus musculus
  2kdp-assembly1_A  TM=8.840E-01  e=3.216E-05  Homo sapiens
  1en7-assembly1_B  TM=3.624E-01  e=2.591E+00  Tequatrovirus T4

Mean predicted aligned error: 23.14 Å

Sequence (231 aa):
MGSAPRRTAGMGRPPPPFTARAAASSTTGTAACAPPAPPPPPPPPPPPPPPPPPPPPPPPPPPPPPPPPPPPPPPPPPPPPPGDRCVRPAGNASFSKRIQKSISQKKLKLDIDKSVRHLYICDFHKNFIQSVRNKRKRKTSDDGGDSPEHDTDVPEVDLFQLQVNTLRRYKRHYKLQTRPGLNKAQLAETVSRHFRNIPVNEKETLAYFIYMVKNNKSRLDQKSEGSKQLD

pLDDT: mean 73.51, std 19.01, range [34.06, 93.75]

Foldseek 3Di:
DDDDDDDDDDDDDDDDDDDDDDDDDDDDDDDDDDDDDDDDDDDDDDDDDDDDDDDDDDDDDDDDDDDDDDDDDDDDDPDDPPPDDDPADFDPDFDDPVLVVLCVVVVPPDDDDPVDPGRTHHVVVVVVSVVVVVVPPPDDDDDDDDDDDDDPCPPQPQLLPDDPVVLVVLCVVVVQDDDPPDDSVRSSVSSSVVVVVDDDDPVVVVVVVVVCVVVVDDPVVPPPPDDPDDD

Secondary structure (DSSP, 8-state):
--------------------------------PPPPPPPPPPPPPPPPPPPPPPPPPPPPPPPPPPPPPPPPPPPPPPPPPTT----SPP-SEE--HHHHHHHHHTT------TT-S--EE-HHHHHHHHHHHHGGGS--------------------GGGS-HHHHHHHHHHTT----TT--HHHHHHHHHHHHHT----HHHHHHHHHHHHHTT--TTTGGG-------

Organism: Ficedula albicollis (NCBI:txid59894)

InterPro domains:
  IPR024145 Histone deacetylase complex subunit SAP30/SAP30-like [PTHR13286] (84-229)
  IPR025717 Histone deacetylase complex subunit SAP30 zinc-finger [PF13866] (83-143)
  IPR025718 Histone deacetylase complex subunit SAP30, Sin3 binding domain [PF13867] (162-214)
  IPR038291 SAP30, C-terminal domain superfamily [G3DSA:6.10.160.20] (139-229)

Radius of gyration: 41.13 Å; Cα contacts (8 Å, |Δi|>4): 60; chains: 1; bounding box: 71×81×125 Å

Solvent-accessible surface area (backbone atoms only — not comparable to full-atom values): 16734 Å² total; per-residue (Å²): 136,88,86,86,85,83,87,84,88,84,89,83,87,89,86,84,82,90,83,90,86,89,83,85,92,79,84,83,89,83,92,78,88,82,79,86,79,79,81,81,78,80,81,80,79,80,79,80,80,81,80,80,80,79,79,80,79,79,81,79,79,80,79,79,80,78,77,79,80,76,79,79,76,78,78,78,76,77,83,75,66,97,80,72,75,81,83,62,71,64,38,94,48,64,69,41,76,69,52,51,53,56,32,65,76,64,70,51,96,76,81,82,67,85,88,52,98,64,56,55,35,24,62,66,60,53,49,52,60,48,53,70,58,58,66,69,79,75,80,90,79,79,88,88,83,86,88,81,99,78,76,76,86,69,81,76,80,67,55,69,76,53,55,68,66,58,55,50,50,51,37,62,72,72,60,61,89,71,74,88,87,69,51,68,67,59,47,26,52,55,49,49,60,50,59,77,68,57,89,76,58,64,74,59,52,52,52,51,49,53,51,30,64,76,65,74,47,62,87,83,67,73,83,77,84,85,83,82,83,88,128